Protein 5VBB (pdb70)

Sequence (245 aa):
MEPGSVENLSIVYRSRDFLVVNKHWDVRIDLTLQKQLRYRFPGFRFCHQLDFSTSGALCVALNKAAAGSAYRCFKERRRVTKAYLALLRGHIQESRVTISHAIGRNSTEGRAHTMCIEGSSQGCENPKPSLTDLVVLEHGLYAGDPVSKVLLKPLTGRTHQLRVHCSALGHPVVGDLTYGEVSGREDRPFRMMLHAFYLRIPTDTECVEVCTPDPFLPSLDACWSPHTLLQSLDQLVQALRATPDPD

B-factor: mean 49.08, std 13.73, range [24.53, 133.52]

Organism: Homo sapiens (NCBI:txid9606)

Radius of gyration: 17.72 Å; Cα contacts (8 Å, |Δi|>4): 563; chains: 1; bounding box: 38×46×42 Å

GO terms:
  GO:0031119 tRNA pseudouridine synthesis (P, IDA)
  GO:0106029 tRNA pseudouridine synthase activity (F, IDA)
  GO:0005515 protein binding (F, IPI)

Solvent-accessible surface area: 12073 Å² total; per-residue (Å²): 103,98,104,21,49,64,66,62,32,56,55,47,52,144,32,223,38,0,1,0,0,33,1,39,33,55,0,129,16,137,96,25,0,58,115,3,0,160,133,125,42,157,93,43,117,50,20,20,103,16,51,74,25,3,6,0,1,0,0,0,0,52,51,70,81,6,22,24,5,0,141,116,0,44,110,93,169,65,22,5,48,0,20,0,0,1,0,35,21,53,3,141,107,62,152,21,95,4,71,87,20,1,2,122,26,64,76,61,22,243,55,71,45,10,11,32,84,83,53,92,36,27,105,111,73,88,98,12,53,0,20,0,11,0,4,34,17,0,70,6,65,56,63,66,0,0,8,0,9,0,39,20,95,39,68,51,52,39,8,11,15,5,0,0,29,44,59,50,38,8,0,0,5,1,136,37,18,21,108,155,109,20,21,12,116,189,24,88,16,6,1,5,2,6,8,2,2,13,0,19,12,112,106,37,68,0,62,9,40,5,91,21,34,6,65,68,100,110,20,98,65,3,62,43,102,66,125,59,54,46,34,116,126,37,10,103,58,10,116,85,50,109,58,48,188

Secondary structure (DSSP, 8-state):
-PPP-TT--EEEEE-SSEEEEEEPTT-B---BHHHHHHHH----EESS---TT-EEEEEEESSHHHHHHHHHHHHTT--EEEEEEEEES---SSEEEE---EEEESSSTTT--EEETTSTTEEEEE---EEEEEEEEEEETTEEEEEEEEEESS--TTHHHHHHHHTT-PBTT-TTTS-STT-TTSSSS--EEEEEEEEE-SS-EEEEEPPP--STTT-TTEEEEEE-S-HHHHHHHHHHSPPP-

Foldseek 3Di:
DDDDDLQDWAWFDDDPWKTWTFAGAQADCVCHPVSSCCNVPVDWAWLDGDDNQATGTTMTTPDPVSSVQLVVLVVVLQKWWKKKFKWAADDPDQKDKQWFFKAAAPPCCVQAGIAGPPPPRGPDTDTWIKIKGFFFWWFQLHGTITIIMIIISDDDVCRVQRRCLVVVIGTQLPRRSDDPVSPSVPDPGTGMYTAWIWRCGPVDTDTGGDDDCQDCVNPVSTGTDGGDDDPVVVVVVSVPDHGDD

Structure (mmCIF, N/CA/C/O backbone):
data_5VBB
#
_entry.id   5VBB
#
_cell.length_a   55.200
_cell.length_b   92.440
_cell.length_c   88.890
_cell.angle_alpha   90.000
_cell.angle_beta   90.000
_cell.angle_gamma   90.000
#
_symmetry.space_group_name_H-M   'C 2 2 21'
#
loop_
_entity.id
_entity.type
_entity.pdbx_description
1 polymer 'RNA pseudouridylate synthase domain-containing protein 1'
2 non-polymer 'SULFATE ION'
3 non-polymer 'CHLORIDE ION'
4 non-polymer GLYCEROL
5 water water
#
loop_
_atom_site.group_PDB
_atom_site.id
_atom_site.type_symbol
_atom_site.label_atom_id
_atom_site.label_alt_id
_atom_site.label_comp_id
_atom_site.label_asym_id
_atom_site.label_entity_id
_atom_site.label_seq_id
_atom_site.pdbx_PDB_ins_code
_atom_site.Cartn_x
_atom_site.Cartn_y
_atom_site.Cartn_z
_atom_site.occupancy
_atom_site.B_iso_or_equiv
_atom_site.auth_seq_id
_atom_site.auth_comp_id
_atom_site.auth_asym_id
_atom_site.auth_atom_id
_atom_site.pdbx_PDB_model_num
ATOM 1 N N . MET A 1 1 ? -0.849 30.680 42.330 1.00 65.87 1 MET A N 1
ATOM 2 C CA . MET A 1 1 ? -1.931 29.743 42.016 1.00 65.93 1 MET A CA 1
ATOM 3 C C . MET A 1 1 ? -2.978 30.459 41.174 1.00 69.31 1 MET A C 1
ATOM 4 O O . MET A 1 1 ? -3.341 29.963 40.110 1.00 67.56 1 MET A O 1
ATOM 9 N N . GLU A 1 2 ? -3.472 31.620 41.664 1.00 67.03 2 GLU A N 1
ATOM 10 C CA . GLU A 1 2 ? -4.491 32.421 40.974 1.00 67.06 2 GLU A CA 1
ATOM 11 C C . GLU A 1 2 ? -4.065 32.802 39.538 1.00 68.86 2 GLU A C 1
ATOM 12 O O . GLU A 1 2 ? -2.873 32.990 39.271 1.00 66.25 2 GLU A O 1
ATOM 22 N N . PRO A 1 3 ? -5.025 32.923 38.599 1.00 66.13 3 PRO A N 1
ATOM 23 C CA . PRO A 1 3 ? -4.656 33.325 37.232 1.00 64.95 3 PRO A CA 1
ATOM 24 C C . PRO A 1 3 ? -4.313 34.816 37.152 1.00 65.82 3 PRO A C 1
ATOM 25 O O . PRO A 1 3 ? -4.630 35.584 38.066 1.00 63.44 3 PRO A O 1
ATOM 36 N N . GLY A 1 4 ? -3.643 35.195 36.065 1.00 60.79 4 GLY A N 1
ATOM 37 C CA . GLY A 1 4 ? -3.252 36.575 35.814 1.00 60.15 4 GLY A CA 1
ATOM 38 C C . GLY A 1 4 ? -4.473 37.470 35.716 1.00 63.82 4 GLY A C 1
ATOM 39 O O . GLY A 1 4 ? -5.489 37.056 35.162 1.00 62.51 4 GLY A O 1
ATOM 43 N N . SER A 1 5 ? -4.400 38.665 36.316 1.00 60.91 5 SER A N 1
ATOM 44 C CA . SER A 1 5 ? -5.467 39.670 36.286 1.00 61.53 5 SER A CA 1
ATOM 45 C C . SER A 1 5 ? -4.832 41.043 36.052 1.00 63.82 5 SER A C 1
ATOM 46 O O . SER A 1 5 ? -3.677 41.242 36.415 1.00 60.88 5 SER A O 1
ATOM 54 N N . VAL A 1 6 ? -5.579 41.994 35.468 1.00 62.58 6 VAL A N 1
ATOM 55 C CA . VAL A 1 6 ? -5.063 43.349 35.211 1.00 63.46 6 VAL A CA 1
ATOM 56 C C . VAL A 1 6 ? -4.698 44.102 36.525 1.00 67.04 6 VAL A C 1
ATOM 57 O O . VAL A 1 6 ? -3.774 44.912 36.517 1.00 66.75 6 VAL A O 1
ATOM 70 N N . GLU A 1 7 ? -5.398 43.815 37.638 1.00 63.54 7 GLU A N 1
ATOM 71 C CA . GLU A 1 7 ? -5.209 44.529 38.912 1.00 63.84 7 GLU A CA 1
ATOM 72 C C . GLU A 1 7 ? -4.034 44.040 39.760 1.00 67.28 7 GLU A C 1
ATOM 73 O O . GLU A 1 7 ? -3.597 44.787 40.636 1.00 66.62 7 GLU A O 1
ATOM 77 N N . ASN A 1 8 ? -3.502 42.823 39.507 1.00 62.82 8 ASN A N 1
ATOM 78 C CA . ASN A 1 8 ? -2.424 42.268 40.316 1.00 61.20 8 ASN A CA 1
ATOM 79 C C . ASN A 1 8 ? -1.091 42.311 39.544 1.00 61.13 8 ASN A C 1
ATOM 80 O O . ASN A 1 8 ? -0.931 41.669 38.498 1.00 59.59 8 ASN A O 1
ATOM 84 N N . LEU A 1 9 ? -0.173 43.135 40.033 1.00 55.81 9 LEU A N 1
ATOM 85 C CA . LEU A 1 9 ? 1.156 43.288 39.457 1.00 53.87 9 LEU A CA 1
ATOM 86 C C . LEU A 1 9 ? 2.118 43.260 40.621 1.00 53.07 9 LEU A C 1
ATOM 87 O O . LEU A 1 9 ? 1.939 44.007 41.568 1.00 53.22 9 LEU A O 1
ATOM 103 N N . SER A 1 10 ? 3.114 42.387 40.552 1.00 45.62 10 SER A N 1
ATOM 104 C CA . SER A 1 10 ? 4.105 42.224 41.596 1.00 44.71 10 SER A CA 1
ATOM 105 C C . SER A 1 10 ? 5.374 42.907 41.184 1.00 46.17 10 SER A C 1
ATOM 106 O O . SER A 1 10 ? 5.960 42.542 40.167 1.00 46.83 10 SER A O 1
ATOM 114 N N . ILE A 1 11 ? 5.805 43.882 41.972 1.00 41.51 11 ILE A N 1
ATOM 115 C CA . ILE A 1 11 ? 7.007 44.659 41.724 1.00 40.90 11 ILE A CA 1
ATOM 116 C C . ILE A 1 11 ? 8.100 44.140 42.666 1.00 42.85 11 ILE A C 1
ATOM 117 O O . ILE A 1 11 ? 7.846 43.920 43.847 1.00 42.09 11 ILE A O 1
ATOM 127 N N . VAL A 1 12 ? 9.302 43.928 42.147 1.00 38.96 12 VAL A N 1
ATOM 128 C CA . VAL A 1 12 ? 10.381 43.420 42.983 1.00 39.01 12 VAL A CA 1
ATOM 129 C C . VAL A 1 12 ? 11.533 44.412 43.079 1.00 42.70 12 VAL A C 1
ATOM 130 O O . VAL A 1 12 ? 12.448 44.170 43.838 1.00 37.61 12 VAL A O 1
ATOM 143 N N . TYR A 1 13 ? 11.463 45.532 42.356 1.00 42.93 13 TYR A N 1
ATOM 144 C CA . TYR A 1 13 ? 12.503 46.529 42.325 1.00 42.91 13 TYR A CA 1
ATOM 145 C C . TYR A 1 13 ? 11.935 47.770 41.677 1.00 46.65 13 TYR A C 1
ATOM 146 O O . TYR A 1 13 ? 11.359 47.684 40.591 1.00 44.64 13 TYR A O 1
ATOM 164 N N . ARG A 1 14 ? 12.124 48.935 42.303 1.00 42.93 14 ARG A N 1
ATOM 165 C CA . ARG A 1 14 ? 11.669 50.183 41.707 1.00 43.13 14 ARG A CA 1
ATOM 166 C C . ARG A 1 14 ? 12.653 51.255 42.096 1.00 47.24 14 ARG A C 1
ATOM 167 O O . ARG A 1 14 ? 12.948 51.421 43.274 1.00 45.82 14 ARG A O 1
ATOM 188 N N . SER A 1 15 ? 13.199 51.925 41.088 1.00 43.91 15 SER A N 1
ATOM 189 C CA . SER A 1 15 ? 14.066 53.068 41.223 1.00 44.68 15 SER A CA 1
ATOM 190 C C . SER A 1 15 ? 13.466 54.219 40.401 1.00 50.78 15 SER A C 1
ATOM 191 O O . SER A 1 15 ? 12.379 54.089 39.851 1.00 50.73 15 SER A O 1
ATOM 199 N N . ARG A 1 16 ? 14.194 55.329 40.296 1.00 47.05 16 ARG A N 1
ATOM 200 C CA . ARG A 1 16 ? 13.786 56.467 39.474 1.00 48.67 16 ARG A CA 1
ATOM 201 C C . ARG A 1 16 ? 13.769 56.092 37.990 1.00 51.30 16 ARG A C 1
ATOM 202 O O . ARG A 1 16 ? 12.913 56.557 37.249 1.00 52.34 16 ARG A O 1
ATOM 223 N N . ASP A 1 17 ? 14.702 55.225 37.578 1.00 45.50 17 ASP A N 1
ATOM 224 C CA . ASP A 1 17 ? 14.947 54.862 36.188 1.00 45.05 17 ASP A CA 1
ATOM 225 C C . ASP A 1 17 ? 14.446 53.499 35.754 1.00 47.74 17 ASP A C 1
ATOM 226 O O . ASP A 1 17 ? 14.261 53.304 34.555 1.00 47.36 17 ASP A O 1
ATOM 235 N N . PHE A 1 18 ? 14.329 52.537 36.674 1.00 43.11 18 PHE A N 1
ATOM 236 C CA . PHE A 1 18 ? 13.934 51.191 36.320 1.00 40.45 18 PHE A CA 1
ATOM 237 C C . PHE A 1 18 ? 12.880 50.646 37.227 1.00 46.81 18 PHE A C 1
ATOM 238 O O . PHE A 1 18 ? 12.811 50.975 38.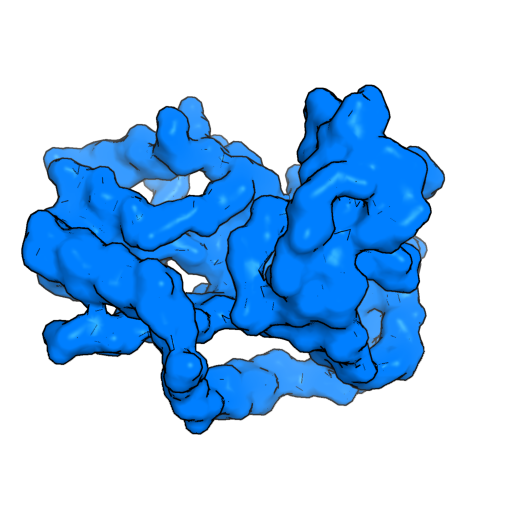401 1.00 45.85 18 PHE A O 1
ATOM 255 N N . LEU A 1 19 ? 12.132 49.711 36.683 1.00 46.01 19 LEU A N 1
ATOM 256 C CA . LEU A 1 19 ? 11.105 48.972 37.371 1.00 47.80 19 LEU A CA 1
ATOM 257 C C . LEU A 1 19 ? 11.304 47.512 36.952 1.00 45.73 19 LEU A C 1
ATOM 258 O O . LEU A 1 19 ? 11.461 47.259 35.768 1.00 44.44 19 LEU A O 1
ATOM 274 N N . VAL A 1 20 ? 11.323 46.584 37.899 1.00 40.44 20 VAL A N 1
ATOM 275 C CA . VAL A 1 20 ? 11.416 45.137 37.614 1.00 38.04 20 VAL A CA 1
ATOM 276 C C . VAL A 1 20 ? 10.169 44.505 38.178 1.00 41.52 20 VAL A C 1
ATOM 277 O O . VAL A 1 20 ? 9.909 44.596 39.379 1.00 40.48 20 VAL A O 1
ATOM 290 N N . VAL A 1 21 ? 9.420 43.824 37.316 1.00 37.53 21 VAL A N 1
ATOM 291 C CA . VAL A 1 21 ? 8.212 43.135 37.737 1.00 38.33 21 VAL A CA 1
ATOM 292 C C . VAL A 1 21 ? 8.526 41.667 37.874 1.00 38.94 21 VAL A C 1
ATOM 293 O O . VAL A 1 21 ? 9.488 41.174 37.275 1.00 38.66 21 VAL A O 1
ATOM 306 N N . ASN A 1 22 ? 7.702 40.962 38.637 1.00 36.35 22 ASN A N 1
ATOM 307 C CA . ASN A 1 22 ? 7.734 39.516 38.745 1.00 34.78 22 ASN A CA 1
ATOM 308 C C . ASN A 1 22 ? 6.534 39.105 37.865 1.00 39.03 22 ASN A C 1
ATOM 309 O O . ASN A 1 22 ? 5.391 39.116 38.306 1.00 37.02 22 ASN A O 1
ATOM 320 N N . LYS A 1 23 ? 6.786 38.952 36.572 1.00 36.47 23 LYS A N 1
ATOM 321 C CA . LYS A 1 23 ? 5.729 38.732 35.590 1.00 36.25 23 LYS A CA 1
ATOM 322 C C . LYS A 1 23 ? 4.975 37.453 35.903 1.00 39.67 23 LYS A C 1
ATOM 323 O O . LYS A 1 23 ? 5.567 36.464 36.284 1.00 37.64 23 LYS A O 1
ATOM 342 N N . HIS A 1 24 ? 3.678 37.486 35.745 1.00 37.49 24 HIS A N 1
ATOM 343 C CA . HIS A 1 24 ? 2.851 36.344 36.044 1.00 39.11 24 HIS A CA 1
ATOM 344 C C . HIS A 1 24 ? 2.975 35.344 34.889 1.00 41.95 24 HIS A C 1
ATOM 345 O O . HIS A 1 24 ? 3.239 35.738 33.737 1.00 40.46 24 HIS A O 1
ATOM 360 N N . TRP A 1 25 ? 2.839 34.054 35.205 1.00 38.58 25 TRP A N 1
ATOM 361 C CA . TRP A 1 25 ? 2.840 32.999 34.183 1.00 38.94 25 TRP A CA 1
ATOM 362 C C . TRP A 1 25 ? 1.593 33.219 33.274 1.00 42.82 25 TRP A C 1
ATOM 363 O O . TRP A 1 25 ? 0.572 33.743 33.731 1.00 42.89 25 TRP A O 1
ATOM 384 N N . ASP A 1 26 ? 1.713 32.896 31.991 1.00 39.59 26 ASP A N 1
ATOM 385 C CA . ASP A 1 26 ? 0.633 33.018 30.999 1.00 40.58 26 ASP A CA 1
ATOM 386 C C . ASP A 1 26 ? 0.111 34.444 30.909 1.00 47.49 26 ASP A C 1
ATOM 387 O O . ASP A 1 26 ? -1.097 34.685 30.921 1.00 49.33 26 ASP A O 1
ATOM 396 N N . VAL A 1 27 ? 1.042 35.387 30.783 1.00 43.26 27 VAL A N 1
ATOM 397 C CA . VAL A 1 27 ? 0.744 36.795 30.555 1.00 43.28 27 VAL A CA 1
ATOM 398 C C . VAL A 1 27 ? 1.700 37.269 29.473 1.00 47.12 27 VAL A C 1
ATOM 399 O O . VAL A 1 27 ? 2.897 37.123 29.611 1.00 45.25 27 VAL A O 1
ATOM 412 N N . ARG A 1 28 ? 1.168 37.869 28.417 1.00 46.80 28 ARG A N 1
ATOM 413 C CA . ARG A 1 28 ? 1.940 38.369 27.290 1.00 47.82 28 ARG A CA 1
ATOM 414 C C . ARG A 1 28 ? 2.447 39.785 27.526 1.00 55.26 28 ARG A C 1
ATOM 415 O O . ARG A 1 28 ? 1.735 40.596 28.097 1.00 53.00 28 ARG A O 1
ATOM 436 N N . ILE A 1 29 ? 3.625 40.110 26.999 1.00 57.31 29 ILE A N 1
ATOM 437 C CA . ILE A 1 29 ? 4.168 41.463 27.121 1.00 61.42 29 ILE A CA 1
ATOM 438 C C . ILE A 1 29 ? 3.388 42.455 26.213 1.00 73.49 29 ILE A C 1
ATOM 439 O O . ILE A 1 29 ? 2.765 43.411 26.709 1.00 74.45 29 ILE A O 1
ATOM 455 N N . ASP A 1 30 ? 3.472 42.242 24.886 1.00 72.34 30 ASP A N 1
ATOM 456 C CA . ASP A 1 30 ? 2.827 43.109 23.901 1.00 92.90 30 ASP A CA 1
ATOM 457 C C . ASP A 1 30 ? 1.435 42.602 23.578 1.00 133.52 30 ASP A C 1
ATOM 458 O O . ASP A 1 30 ? 0.495 43.388 23.589 1.00 106.39 30 ASP A O 1
ATOM 467 N N . LEU A 1 38 ? -5.514 40.815 28.297 1.00 78.06 38 LEU A N 1
ATOM 468 C CA . LEU A 1 38 ? -4.594 40.847 29.436 1.00 76.37 38 LEU A CA 1
ATOM 469 C C . LEU A 1 38 ? -3.136 40.792 28.982 1.00 76.03 38 LEU A C 1
ATOM 470 O O . LEU A 1 38 ? -2.677 39.747 28.519 1.00 77.73 38 LEU A O 1
ATOM 485 N N . THR A 1 39 ? -2.393 41.889 29.178 1.00 66.66 39 THR A N 1
ATOM 486 C CA . THR A 1 39 ? -0.964 41.939 28.886 1.00 62.22 39 THR A CA 1
ATOM 487 C C . THR A 1 39 ? -0.222 42.602 30.038 1.00 59.85 39 THR A C 1
ATOM 488 O O . THR A 1 39 ? -0.854 43.241 30.887 1.00 56.90 39 THR A O 1
ATOM 499 N N . LEU A 1 40 ? 1.126 42.523 30.021 1.00 54.11 40 LEU A N 1
ATOM 500 C CA . LEU A 1 40 ? 1.937 43.187 31.053 1.00 52.91 40 LEU A CA 1
ATOM 501 C C . LEU A 1 40 ? 1.740 44.717 30.942 1.00 57.00 40 LEU A C 1
ATOM 502 O O . LEU A 1 40 ? 1.499 45.368 31.956 1.00 56.14 40 LEU A O 1
ATOM 518 N N . GLN A 1 41 ? 1.710 45.256 29.703 1.00 54.52 41 GLN A N 1
ATOM 519 C CA . GLN A 1 41 ? 1.447 46.682 29.458 1.00 55.99 41 GLN A CA 1
ATOM 520 C C . GLN A 1 41 ? 0.171 47.182 30.173 1.00 59.18 41 GLN A C 1
ATOM 521 O O . GLN A 1 41 ? 0.202 48.230 30.808 1.00 58.75 41 GLN A O 1
ATOM 535 N N . LYS A 1 42 ? -0.942 46.435 30.070 1.00 55.11 42 LYS A N 1
ATOM 536 C CA . LYS A 1 42 ? -2.201 46.829 30.712 1.00 55.42 42 LYS A CA 1
ATOM 537 C C . LYS A 1 42 ? -2.064 46.815 32.236 1.00 55.66 42 LYS A C 1
ATOM 538 O O . LYS A 1 42 ? -2.534 47.738 32.889 1.00 55.53 42 LYS A O 1
ATOM 557 N N . GLN A 1 43 ? -1.391 45.803 32.804 1.00 50.46 43 GLN A N 1
ATOM 558 C CA . GLN A 1 43 ? -1.152 45.756 34.257 1.00 50.52 43 GLN A CA 1
ATOM 559 C C . GLN A 1 43 ? -0.355 47.002 34.698 1.00 55.15 43 GLN A C 1
ATOM 560 O O . GLN A 1 43 ? -0.692 47.638 35.699 1.00 53.80 43 GLN A O 1
ATOM 574 N N . LEU A 1 44 ? 0.678 47.357 33.909 1.00 51.18 44 LEU A N 1
ATOM 575 C CA . LEU A 1 44 ? 1.512 48.526 34.175 1.00 50.56 44 LEU A CA 1
ATOM 576 C C . LEU A 1 44 ? 0.719 49.806 34.080 1.00 59.13 44 LEU A C 1
ATOM 577 O O . LEU A 1 44 ? 0.852 50.664 34.956 1.00 59.81 44 LEU A O 1
ATOM 593 N N . ARG A 1 45 ? -0.105 49.937 33.024 1.00 58.13 45 ARG A N 1
ATOM 594 C CA . ARG A 1 45 ? -0.980 51.088 32.855 1.00 61.49 45 ARG A CA 1
ATOM 595 C C . ARG A 1 45 ? -1.951 51.202 34.049 1.00 65.42 45 ARG A C 1
ATOM 596 O O . ARG A 1 45 ? -2.193 52.313 34.550 1.00 65.66 45 ARG A O 1
ATOM 617 N N . TYR A 1 46 ? -2.501 50.055 34.501 1.00 60.81 46 TYR A N 1
ATOM 618 C CA . TYR A 1 46 ? -3.422 50.044 35.641 1.00 61.98 46 TYR A CA 1
ATOM 619 C C . TYR A 1 46 ? -2.725 50.540 36.936 1.00 64.51 46 TYR A C 1
ATOM 620 O O . TYR A 1 46 ? -3.253 51.398 37.623 1.00 63.36 46 TYR A O 1
ATOM 638 N N . ARG A 1 47 ? -1.541 50.002 37.244 1.00 59.22 47 ARG A N 1
ATOM 639 C CA . ARG A 1 47 ? -0.780 50.337 38.453 1.00 58.31 47 ARG A CA 1
ATOM 640 C C . ARG A 1 47 ? -0.122 51.726 38.411 1.00 62.59 47 ARG A C 1
ATOM 641 O O . ARG A 1 47 ? -0.054 52.397 39.450 1.00 61.98 47 ARG A O 1
ATOM 662 N N . PHE A 1 48 ? 0.418 52.137 37.242 1.00 58.49 48 PHE A N 1
ATOM 663 C CA . PHE A 1 48 ? 1.136 53.408 37.110 1.00 58.51 48 PHE A CA 1
ATOM 664 C C . PHE A 1 48 ? 0.508 54.304 36.071 1.00 62.34 48 PHE A C 1
ATOM 665 O O . PHE A 1 48 ? 1.109 54.567 35.033 1.00 63.46 48 PHE A O 1
ATOM 682 N N . PRO A 1 49 ? -0.718 54.795 36.338 1.00 58.52 49 PRO A N 1
ATOM 683 C CA . PRO A 1 49 ? -1.390 55.691 35.376 1.00 62.05 49 PRO A CA 1
ATOM 684 C C . PRO A 1 49 ? -0.625 56.993 35.130 1.00 102.47 49 PRO A C 1
ATOM 685 O O . PRO A 1 49 ? -0.293 57.297 33.988 1.00 70.70 49 PRO A O 1
ATOM 696 N N . GLY A 1 59 ? 5.033 56.121 29.707 1.00 73.47 59 GLY A N 1
ATOM 697 C CA . GLY A 1 59 ? 5.753 55.353 28.701 1.00 72.27 59 GLY A CA 1
ATOM 698 C C . GLY A 1 59 ? 6.638 54.286 29.325 1.00 72.79 59 GLY A C 1
ATOM 699 O O . GLY A 1 59 ? 7.481 54.603 30.167 1.00 71.17 59 GLY A O 1
ATOM 702 N N . PHE A 1 60 ? 6.443 53.014 28.916 1.00 67.64 60 PHE A N 1
ATOM 703 C CA . PHE A 1 60 ? 7.160 51.835 29.433 1.00 64.83 60 PHE A CA 1
ATOM 704 C C . PHE A 1 60 ? 8.016 51.200 28.319 1.00 68.75 60 PHE A C 1
ATOM 705 O O . PHE A 1 60 ? 7.462 50.710 27.333 1.00 70.60 60 PHE A O 1
ATOM 722 N N . ARG A 1 61 ? 9.351 51.181 28.483 1.00 61.09 61 ARG A N 1
ATOM 723 C CA . ARG A 1 61 ? 10.256 50.590 27.502 1.00 57.92 61 ARG A CA 1
ATOM 724 C C . ARG A 1 61 ? 10.773 49.270 28.082 1.00 55.93 61 ARG A C 1
ATOM 725 O O . ARG A 1 61 ? 11.492 49.294 29.065 1.00 50.54 61 ARG A O 1
ATOM 746 N N . PHE A 1 62 ? 10.394 48.126 27.476 1.00 52.47 62 PHE A N 1
ATOM 747 C CA . PHE A 1 62 ? 10.835 46.812 27.903 1.00 50.38 62 PHE A CA 1
ATOM 748 C C . PHE A 1 62 ? 12.252 46.636 27.464 1.00 52.97 62 PHE A C 1
ATOM 749 O O . PHE A 1 62 ? 12.551 46.795 26.284 1.00 53.93 62 PHE A O 1
ATOM 766 N N . CYS A 1 63 ? 13.134 46.306 28.411 1.00 47.39 63 CYS A N 1
ATOM 767 C CA . CYS A 1 63 ? 14.554 46.158 28.149 1.00 45.72 63 CYS A CA 1
ATOM 768 C C . CYS A 1 63 ? 14.854 44.795 27.558 1.00 46.21 63 CYS A C 1
ATOM 769 O O . CYS A 1 63 ? 15.951 44.569 27.063 1.00 45.35 63 CYS A O 1
ATOM 777 N N . HIS A 1 64 ? 13.919 43.868 27.681 1.00 43.39 64 HIS A N 1
ATOM 778 C CA . HIS A 1 64 ? 14.110 42.492 27.245 1.00 42.28 64 HIS A CA 1
ATOM 779 C C . HIS A 1 64 ? 12.759 41.796 27.222 1.00 46.89 64 HIS A C 1
ATOM 780 O O . HIS A 1 64 ? 11.744 42.411 27.557 1.00 46.11 64 HIS A O 1
ATOM 794 N N . GLN A 1 65 ? 12.737 40.532 26.816 1.00 43.28 65 GLN A N 1
ATOM 795 C CA . GLN A 1 65 ? 11.495 39.772 26.714 1.00 44.65 65 GLN A CA 1
ATOM 796 C C . GLN A 1 65 ? 11.477 38.615 27.668 1.00 43.39 65 GLN A C 1
ATOM 797 O O . GLN A 1 65 ? 12.511 38.127 28.085 1.00 40.55 65 GLN A O 1
ATOM 804 N N . LEU A 1 66 ? 10.285 38.116 27.929 1.00 40.65 66 LEU A N 1
ATOM 805 C CA . LEU A 1 66 ? 10.075 36.928 28.745 1.00 40.78 66 LEU A CA 1
ATOM 806 C C . LEU A 1 66 ? 8.894 36.229 28.097 1.00 44.90 66 LEU A C 1
ATOM 807 O O . LEU A 1 66 ? 7.922 36.894 27.794 1.00 44.83 66 LEU A O 1
ATOM 823 N N . ASP A 1 67 ? 8.998 34.931 27.803 1.00 42.21 67 ASP A N 1
ATOM 824 C CA . ASP A 1 67 ? 7.925 34.194 27.123 1.00 43.27 67 ASP A CA 1
ATOM 825 C C . ASP A 1 67 ? 6.601 34.294 27.917 1.00 44.21 67 ASP A C 1
ATOM 826 O O . ASP A 1 67 ? 6.624 34.378 29.159 1.00 40.54 67 ASP A O 1
ATOM 835 N N . PHE A 1 68 ? 5.459 34.228 27.191 1.00 40.08 68 PHE A N 1
ATOM 836 C CA . PHE A 1 68 ? 4.086 34.178 27.732 1.00 37.96 68 PHE A CA 1
ATOM 837 C C . PHE A 1 68 ? 3.963 33.203 28.905 1.00 40.48 68 PHE A C 1
ATOM 838 O O . PHE A 1 68 ? 3.507 33.593 29.970 1.00 39.69 68 PHE A O 1
ATOM 855 N N . SER A 1 69 ? 4.403 31.939 28.715 1.00 38.82 69 SER A N 1
ATOM 856 C CA . SER A 1 69 ? 4.256 30.896 29.725 1.00 37.12 69 SER A CA 1
ATOM 857 C C . SER A 1 69 ? 5.268 30.965 30.868 1.00 39.94 69 SER A C 1
ATOM 858 O O . SER A 1 69 ? 5.064 30.309 31.893 1.00 41.82 69 SER A O 1
ATOM 866 N N . THR A 1 70 ? 6.278 31.797 30.766 1.00 34.87 70 THR A N 1
ATOM 867 C CA . THR A 1 70 ? 7.284 31.910 31.807 1.00 34.42 70 THR A CA 1
ATOM 868 C C . THR A 1 70 ? 6.948 33.037 32.755 1.00 37.82 70 THR A C 1
ATOM 869 O O . THR A 1 70 ? 6.519 34.091 32.315 1.00 36.85 70 THR A O 1
ATOM 880 N N . SER A 1 71 ? 7.176 32.826 34.072 1.00 34.91 71 SER A N 1
ATOM 881 C CA . SER A 1 71 ? 7.014 33.897 35.053 1.00 33.99 71 SER A CA 1
ATOM 882 C C . SER A 1 71 ? 8.379 34.517 35.397 1.00 36.83 71 SER A C 1
ATOM 883 O O . SER A 1 71 ? 9.432 33.977 35.055 1.00 35.26 71 SER A O 1
ATOM 891 N N . GLY A 1 72 ? 8.371 35.641 36.087 1.00 36.21 72 GLY A N 1
ATOM 892 C CA . GLY A 1 72 ? 9.604 36.199 36.610 1.00 35.13 72 GLY A CA 1
ATOM 893 C C . GLY A 1 72 ? 10.071 37.566 36.198 1.00 36.24 72 GLY A C 1
ATOM 894 O O . GLY A 1 72 ? 9.311 38.374 35.641 1.00 33.54 72 GLY A O 1
ATOM 898 N N . ALA A 1 73 ? 11.365 37.808 36.528 1.00 32.00 73 ALA A N 1
ATOM 899 C CA . ALA A 1 73 ? 12.058 39.101 36.426 1.00 34.58 73 ALA A CA 1
ATOM 900 C C . ALA A 1 73 ? 12.047 39.696 35.021 1.00 39.82 73 ALA A C 1
ATOM 901 O O . ALA A 1 73 ? 12.575 39.118 34.087 1.00 38.97 73 ALA A O 1
ATOM 908 N N . LEU A 1 74 ? 11.406 40.841 34.893 1.00 38.22 74 LEU A N 1
ATOM 909 C CA . LEU A 1 74 ? 11.310 41.571 33.651 1.00 39.00 74 LEU A CA 1
ATOM 910 C C . LEU A 1 74 ? 11.531 43.052 33.950 1.00 40.10 74 LEU A C 1
ATOM 911 O O . LEU A 1 74 ? 10.766 43.654 34.699 1.00 38.92 74 LEU A O 1
ATOM 927 N N . CYS A 1 75 ? 12.622 43.591 33.420 1.00 37.03 75 CYS A N 1
ATOM 928 C CA . CYS A 1 75 ? 13.049 44.957 33.631 1.00 38.13 75 CYS A CA 1
ATOM 929 C C . CYS A 1 75 ? 12.444 45.942 32.596 1.00 43.66 75 CYS A C 1
ATOM 930 O O . CYS A 1 75 ? 12.555 45.724 31.400 1.00 43.29 75 CYS A O 1
ATOM 938 N N . VAL A 1 76 ? 11.853 47.041 33.086 1.00 43.17 76 VAL A N 1
ATOM 939 C CA . VAL A 1 76 ? 11.196 48.092 32.302 1.00 45.46 76 VAL A CA 1
ATOM 940 C C . VAL A 1 76 ? 11.968 49.376 32.578 1.00 48.51 76 VAL A C 1
ATOM 941 O O . VAL A 1 76 ? 12.175 49.706 33.746 1.00 46.23 76 VAL A O 1
ATOM 954 N N . ALA A 1 77 ? 12.402 50.088 31.533 1.00 46.99 77 ALA A N 1
ATOM 955 C CA . ALA A 1 77 ? 13.120 51.358 31.697 1.00 48.47 77 ALA A CA 1
ATOM 956 C C . ALA A 1 77 ? 12.064 52.460 31.654 1.00 51.86 77 ALA A C 1
ATOM 957 O O . ALA A 1 77 ? 11.144 52.370 30.850 1.00 50.34 77 ALA A O 1
ATOM 964 N N . LEU A 1 78 ? 12.172 53.465 32.551 1.00 49.74 78 LEU A N 1
ATOM 965 C CA . LEU A 1 78 ? 11.177 54.533 32.706 1.00 52.26 78 LEU A CA 1
ATOM 966 C C . LEU A 1 78 ? 11.578 55.830 31.976 1.00 58.87 78 LEU A C 1
ATOM 967 O O . LEU A 1 78 ? 10.844 56.818 32.053 1.00 60.67 78 LEU A O 1
ATOM 983 N N . ASN A 1 79 ? 12.714 55.829 31.257 1.00 55.67 79 ASN A N 1
ATOM 984 C CA . ASN A 1 79 ? 13.112 56.980 30.449 1.00 57.66 79 ASN A CA 1
ATOM 985 C C . ASN A 1 79 ? 14.056 56.519 29.351 1.00 61.44 79 ASN A C 1
ATOM 986 O O . ASN A 1 79 ? 14.559 55.384 29.396 1.00 59.32 79 ASN A O 1
ATOM 997 N N . LYS A 1 80 ? 14.247 57.389 28.351 1.00 57.76 80 LYS A N 1
ATOM 998 C CA . LYS A 1 80 ? 15.042 57.127 27.146 1.00 58.37 80 LYS A CA 1
ATOM 999 C C . LYS A 1 80 ? 16.516 56.863 27.453 1.00 62.84 80 LYS A C 1
ATOM 1000 O O . LYS A 1 80 ? 17.108 56.003 26.812 1.00 63.08 80 LYS A O 1
ATOM 1004 N N . ALA A 1 81 ? 17.094 57.567 28.436 1.00 60.49 81 ALA A N 1
ATOM 1005 C CA . ALA A 1 81 ? 18.484 57.359 28.859 1.00 59.81 81 ALA A CA 1
ATOM 1006 C C . ALA A 1 81 ? 18.637 56.004 29.563 1.00 60.35 81 ALA A C 1
ATOM 1007 O O . ALA A 1 81 ? 19.618 55.291 29.336 1.00 59.56 81 ALA A O 1
ATOM 1014 N N . ALA A 1 82 ? 17.661 55.637 30.399 1.00 55.48 82 ALA A N 1
ATOM 1015 C CA . ALA A 1 82 ? 17.662 54.326 31.087 1.00 51.43 82 ALA A CA 1
ATOM 1016 C C . ALA A 1 82 ? 17.505 53.167 30.084 1.00 54.57 82 ALA A C 1
ATOM 1017 O O . ALA A 1 82 ? 18.176 52.137 30.210 1.00 53.14 82 ALA A O 1
ATOM 1024 N N . ALA A 1 83 ? 16.645 53.341 29.072 1.00 51.91 83 ALA A N 1
ATOM 1025 C CA . ALA A 1 83 ? 16.456 52.321 28.045 1.00 50.52 83 ALA A CA 1
ATOM 1026 C C . ALA A 1 83 ? 17.738 52.088 27.260 1.00 54.28 83 ALA A C 1
ATOM 1027 O O . ALA A 1 83 ? 18.158 50.940 27.113 1.00 50.60 83 ALA A O 1
ATOM 1034 N N . GLY A 1 84 ? 18.358 53.174 26.796 1.00 54.07 84 GLY A N 1
ATOM 1035 C CA . GLY A 1 84 ? 19.600 53.118 26.036 1.00 54.65 84 GLY A CA 1
ATOM 1036 C C . GLY A 1 84 ? 20.721 52.447 26.802 1.00 57.67 84 GLY A C 1
ATOM 1037 O O . GLY A 1 84 ? 21.426 51.601 26.248 1.00 56.76 84 GLY A O 1
ATOM 1041 N N . SER A 1 85 ? 20.826 52.756 28.110 1.00 54.57 85 SER A N 1
ATOM 1042 C CA . SER A 1 85 ? 21.818 52.138 29.007 1.00 53.72 85 SER A CA 1
ATOM 1043 C C . SER A 1 85 ? 21.611 50.627 29.101 1.00 53.88 85 SER A C 1
ATOM 1044 O O . SER A 1 85 ? 22.550 49.853 28.870 1.00 52.80 85 SER A O 1
ATOM 1048 N N . ALA A 1 86 ? 20.365 50.203 29.378 1.00 48.93 86 ALA A N 1
ATOM 1049 C CA . ALA A 1 86 ? 20.042 48.786 29.475 1.00 46.04 86 ALA A CA 1
ATOM 1050 C C . ALA A 1 86 ? 20.226 48.089 28.131 1.00 51.59 86 ALA A C 1
ATOM 1051 O O . ALA A 1 86 ? 20.784 46.992 28.106 1.00 49.18 86 ALA A O 1
ATOM 1058 N N . TYR A 1 87 ? 19.815 48.737 27.021 1.00 50.74 87 TYR A N 1
ATOM 1059 C CA . TYR A 1 87 ? 19.959 48.166 25.672 1.00 53.48 87 TYR A CA 1
ATOM 1060 C C . TYR A 1 87 ? 21.420 47.862 25.377 1.00 58.56 87 TYR A C 1
ATOM 1061 O O . TYR A 1 87 ? 21.707 46.828 24.789 1.00 57.68 87 TYR A O 1
ATOM 1079 N N . ARG A 1 88 ? 22.333 48.741 25.822 1.00 56.21 88 ARG A N 1
ATOM 1080 C CA . ARG A 1 88 ? 23.781 48.532 25.694 1.00 55.78 88 ARG A CA 1
ATOM 1081 C C . ARG A 1 88 ? 24.230 47.238 26.413 1.00 54.22 88 ARG A C 1
ATOM 1082 O O . ARG A 1 88 ? 24.903 46.428 25.788 1.00 51.26 88 ARG A O 1
ATOM 1103 N N . CYS A 1 89 ? 23.823 47.016 27.687 1.00 50.09 89 CYS A N 1
ATOM 1104 C CA . CYS A 1 89 ? 24.191 45.785 28.432 1.00 48.38 89 CYS A CA 1
ATOM 1105 C C . CYS A 1 89 ? 23.745 44.538 27.722 1.00 49.50 89 CYS A C 1
ATOM 1106 O O . CYS A 1 89 ? 24.501 43.567 27.707 1.00 49.81 89 CYS A O 1
ATOM 1114 N N . PHE A 1 90 ? 22.520 44.518 27.183 1.00 44.72 90 PHE A N 1
ATOM 1115 C CA . PHE A 1 90 ? 22.032 43.318 26.508 1.00 45.32 90 PHE A CA 1
ATOM 1116 C C . PHE A 1 90 ? 22.783 43.059 25.206 1.00 49.75 90 PHE A C 1
ATOM 1117 O O . PHE A 1 90 ? 23.272 41.951 25.004 1.00 48.87 90 PHE A O 1
ATOM 1134 N N . LYS A 1 91 ? 22.929 44.092 24.377 1.00 48.33 91 LYS A N 1
ATOM 1135 C CA . LYS A 1 91 ? 23.603 44.015 23.068 1.00 50.12 91 LYS A CA 1
ATOM 1136 C C . LYS A 1 91 ? 25.097 43.678 23.223 1.00 55.07 91 LYS A C 1
ATOM 1137 O O . LYS A 1 91 ? 25.643 42.961 22.391 1.00 56.07 91 LYS A O 1
ATOM 1150 N N . GLU A 1 92 ? 25.724 44.112 24.316 1.00 51.02 92 GLU A N 1
ATOM 1151 C CA . GLU A 1 92 ? 27.118 43.768 24.617 1.00 50.33 92 GLU A CA 1
ATOM 1152 C C . GLU A 1 92 ? 27.269 42.491 25.438 1.00 51.18 92 GLU A C 1
ATOM 1153 O O . GLU A 1 92 ? 28.389 42.170 25.834 1.00 52.33 92 GLU A O 1
ATOM 1165 N N . ARG A 1 93 ? 26.174 41.756 25.691 1.00 47.12 93 ARG A N 1
ATOM 1166 C CA . ARG A 1 93 ? 26.157 40.505 26.433 1.00 45.66 93 ARG A CA 1
ATOM 1167 C C . ARG A 1 93 ? 26.765 40.641 27.838 1.00 46.27 93 ARG A C 1
ATOM 1168 O O . ARG A 1 93 ? 27.511 39.770 28.256 1.00 43.94 93 ARG A O 1
ATOM 1189 N N A ARG A 1 94 ? 26.430 41.719 28.559 0.50 42.60 94 ARG A N 1
ATOM 1190 N N B ARG A 1 94 ? 26.445 41.731 28.556 0.50 42.46 94 ARG A N 1
ATOM 1191 C CA A ARG A 1 94 ? 26.946 41.949 29.918 0.50 41.96 94 ARG A CA 1
ATOM 1192 C CA B ARG A 1 94 ? 26.958 41.959 29.919 0.50 41.75 94 ARG A CA 1
ATOM 1193 C C A ARG A 1 94 ? 25.887 41.655 30.997 0.50 44.71 94 ARG A C 1
ATOM 1194 C C B ARG A 1 94 ? 25.893 41.647 30.999 0.50 44.54 94 ARG A C 1
ATOM 1195 O O A ARG A 1 94 ? 26.154 41.878 32.174 0.50 44.16 94 ARG A O 1
ATOM 1196 O O B ARG A 1 94 ? 26.163 41.848 32.178 0.50 43.87 94 ARG A O 1
ATOM 1237 N N . VAL A 1 95 ? 24.720 41.106 30.615 1.00 40.18 95 VAL A N 1
ATOM 1238 C CA . VAL A 1 95 ? 23.628 40.793 31.574 1.00 38.63 95 VAL A CA 1
ATOM 1239 C C . VAL A 1 95 ? 23.771 39.387 32.123 1.00 40.16 95 VAL A C 1
ATOM 1240 O O . VAL A 1 95 ? 24.179 38.485 31.396 1.00 39.46 95 VAL A O 1
ATOM 1254 N N . THR A 1 96 ? 23.436 39.197 33.423 1.00 35.50 96 THR A N 1
ATOM 1255 C CA . THR A 1 96 ? 23.442 37.884 34.065 1.00 33.14 96 THR A CA 1
ATOM 1256 C C . THR A 1 96 ? 21.984 37.499 34.353 1.00 39.03 96 THR A C 1
ATOM 1257 O O . THR A 1 96 ? 21.220 38.308 34.882 1.00 38.98 96 THR A O 1
ATOM 1268 N N . LYS A 1 97 ? 21.608 36.259 34.015 1.00 34.93 97 LYS A N 1
ATOM 1269 C CA . LYS A 1 97 ? 20.273 35.752 34.277 1.00 33.54 97 LYS A CA 1
ATOM 1270 C C . LYS A 1 97 ? 20.329 34.344 34.792 1.00 35.04 97 LYS A C 1
ATOM 1271 O O . LYS A 1 97 ? 21.172 33.585 34.349 1.00 34.27 97 LYS A O 1
ATOM 1290 N N . ALA A 1 98 ? 19.401 33.973 35.685 1.00 31.21 98 ALA A N 1
ATOM 1291 C CA . ALA A 1 98 ? 19.215 32.606 36.134 1.00 30.06 98 ALA A CA 1
ATOM 1292 C C . ALA A 1 98 ? 17.738 32.341 36.329 1.00 33.77 98 ALA A C 1
ATOM 1293 O O . ALA A 1 98 ? 16.932 33.257 36.603 1.00 32.07 98 ALA A O 1
ATOM 1300 N N . TYR A 1 99 ? 17.363 31.088 36.134 1.00 32.54 99 TYR A N 1
ATOM 1301 C CA . TYR A 1 99 ? 15.981 30.662 36.205 1.00 31.98 99 TYR A CA 1
ATOM 1302 C C . TYR A 1 99 ? 15.871 29.488 37.104 1.00 36.50 99 TYR A C 1
ATOM 1303 O O . TYR A 1 99 ? 16.838 28.753 37.273 1.00 33.51 99 TYR A O 1
ATOM 1321 N N . LEU A 1 100 ? 14.662 29.252 37.600 1.00 33.76 100 LEU A N 1
ATOM 1322 C CA . LEU A 1 100 ? 14.318 28.054 38.335 1.00 33.30 100 LEU A CA 1
ATOM 1323 C C . LEU A 1 100 ? 13.363 27.287 37.468 1.00 37.54 100 LEU A C 1
ATOM 1324 O O . LEU A 1 100 ? 12.574 27.898 36.734 1.00 37.04 100 LEU A O 1
ATOM 1340 N N . ALA A 1 101 ? 13.342 25.949 37.626 1.00 34.08 101 ALA A N 1
ATOM 1341 C CA . ALA A 1 101 ? 12.410 25.111 36.893 1.00 33.44 101 ALA A CA 1
ATOM 1342 C C . ALA A 1 101 ? 12.177 23.815 37.579 1.00 38.09 101 ALA A C 1
ATOM 1343 O O . ALA A 1 101 ? 13.033 23.365 38.337 1.00 37.53 101 ALA A O 1
ATOM 1350 N N . LEU A 1 102 ? 11.007 23.193 37.295 1.00 34.94 102 LEU A N 1
ATOM 1351 C CA . LEU A 1 102 ? 10.697 21.851 37.701 1.00 34.38 102 LEU A CA 1
ATOM 1352 C C . LEU A 1 102 ? 10.715 21.082 36.394 1.00 38.13 102 LEU A C 1
ATOM 1353 O O . LEU A 1 102 ? 9.964 21.411 35.502 1.00 38.74 102 LEU A O 1
ATOM 1369 N N . LEU A 1 103 ? 11.619 20.106 36.272 1.00 35.83 103 LEU A N 1
ATOM 1370 C CA . LEU A 1 103 ? 11.816 19.328 35.067 1.00 35.88 103 LEU A CA 1
ATOM 1371 C C . LEU A 1 103 ? 11.381 17.885 35.272 1.00 39.70 103 LEU A C 1
ATOM 1372 O O . LEU A 1 103 ? 11.570 17.362 36.365 1.00 38.61 103 LEU A O 1
ATOM 1388 N N . ARG A 1 104 ? 10.976 17.203 34.194 1.00 36.76 104 ARG A N 1
ATOM 1389 C CA . ARG A 1 104 ? 10.563 15.787 34.250 1.00 36.98 104 ARG A CA 1
ATOM 1390 C C . ARG A 1 104 ? 11.747 14.868 34.518 1.00 42.06 104 ARG A C 1
ATOM 1391 O O . ARG A 1 104 ? 12.779 15.027 33.885 1.00 41.12 104 ARG A O 1
ATOM 1412 N N . GLY A 1 105 ? 11.568 13.899 35.420 1.00 41.87 105 GLY A N 1
ATOM 1413 C CA . GLY A 1 105 ? 12.584 12.919 35.783 1.00 42.36 105 GLY A CA 1
ATOM 1414 C C . GLY A 1 105 ? 13.569 13.403 36.826 1.00 45.71 105 GLY A C 1
ATOM 1415 O O . GLY A 1 105 ? 13.717 14.608 37.050 1.00 46.10 105 GLY A O 1
ATOM 1419 N N . HIS A 1 106 ? 14.257 12.449 37.469 1.00 41.78 106 HIS A N 1
ATOM 1420 C CA . HIS A 1 106 ? 15.306 12.686 38.459 1.00 40.78 106 HIS A CA 1
ATOM 1421 C C . HIS A 1 106 ? 16.657 12.754 37.727 1.00 44.71 106 HIS A C 1
ATOM 1422 O O . HIS A 1 106 ? 17.107 11.733 37.221 1.00 43.47 106 HIS A O 1
ATOM 1436 N N . ILE A 1 107 ? 17.295 13.939 37.662 1.00 41.50 107 ILE A N 1
ATOM 1437 C CA . ILE A 1 107 ? 18.590 14.108 36.986 1.00 40.22 107 ILE A CA 1
ATOM 1438 C C . ILE A 1 107 ? 19.646 13.649 37.974 1.00 45.10 107 ILE A C 1
ATOM 1439 O O . ILE A 1 107 ? 19.729 14.230 39.053 1.00 44.70 107 ILE A O 1
ATOM 1455 N N . GLN A 1 108 ? 20.424 12.593 37.648 1.00 44.75 108 GLN A N 1
ATOM 1456 C CA . GLN A 1 108 ? 21.385 12.032 38.605 1.00 45.87 108 GLN A CA 1
ATOM 1457 C C . GLN A 1 108 ? 22.689 12.830 38.690 1.00 50.35 108 GLN A C 1
ATOM 1458 O O . GLN A 1 108 ? 23.282 12.855 39.757 1.00 51.44 108 GLN A O 1
ATOM 1472 N N . GLU A 1 109 ? 23.095 13.533 37.631 1.00 47.61 109 GLU A N 1
ATOM 1473 C CA . GLU A 1 109 ? 24.300 14.399 37.664 1.00 46.90 109 GLU A CA 1
ATOM 1474 C C . GLU A 1 109 ? 23.975 15.634 38.514 1.00 49.72 109 GLU A C 1
ATOM 1475 O O . GLU A 1 109 ? 22.882 16.165 38.371 1.00 48.54 109 GLU A O 1
ATOM 1487 N N . SER A 1 110 ? 24.903 16.126 39.343 1.00 45.81 110 SER A N 1
ATOM 1488 C CA . SER A 1 110 ? 24.632 17.316 40.159 1.00 46.05 110 SER A CA 1
ATOM 1489 C C . SER A 1 110 ? 24.626 18.593 39.317 1.00 45.49 110 SER A C 1
ATOM 1490 O O . SER A 1 110 ? 23.910 19.535 39.636 1.00 42.03 110 SER A O 1
ATOM 1498 N N . ARG A 1 111 ? 25.440 18.627 38.252 1.00 42.41 111 ARG A N 1
ATOM 1499 C CA . ARG A 1 111 ? 25.542 19.791 37.368 1.00 40.84 111 ARG A CA 1
ATOM 1500 C C . ARG A 1 111 ? 25.738 19.316 35.951 1.00 43.32 111 ARG A C 1
ATOM 1501 O O . ARG A 1 111 ? 26.469 18.340 35.718 1.00 42.74 111 ARG A O 1
ATOM 1522 N N . VAL A 1 112 ? 25.054 19.960 35.012 1.00 38.07 112 VAL A N 1
ATOM 1523 C CA . VAL A 1 112 ? 25.125 19.602 33.593 1.00 38.15 112 VAL A CA 1
ATOM 1524 C C . VAL A 1 112 ? 25.379 20.854 32.782 1.00 39.87 112 VAL A C 1
ATOM 1525 O O . VAL A 1 112 ? 24.660 21.845 32.938 1.00 40.16 112 VAL A O 1
ATOM 1538 N N . THR A 1 113 ? 26.342 20.782 31.869 1.00 35.31 113 THR A N 1
ATOM 1539 C CA . THR A 1 113 ? 26.615 21.843 30.896 1.00 35.38 113 THR A CA 1
ATOM 1540 C C . THR A 1 113 ? 25.878 21.388 29.654 1.00 40.34 113 THR A C 1
ATOM 1541 O O . THR A 1 113 ? 26.105 20.272 29.207 1.00 41.74 113 THR A O 1
ATOM 1552 N N . ILE A 1 114 ? 24.971 22.193 29.122 1.00 34.43 114 ILE A N 1
ATOM 1553 C CA . ILE A 1 114 ? 24.198 21.822 27.924 1.00 33.82 114 ILE A CA 1
ATOM 1554 C C . ILE A 1 114 ? 24.663 22.763 26.857 1.00 37.63 114 ILE A C 1
ATOM 1555 O O . ILE A 1 114 ? 24.416 23.975 26.939 1.00 34.17 114 ILE A O 1
ATOM 1571 N N . SER A 1 115 ? 25.348 22.224 25.871 1.00 34.54 115 SER A N 1
ATOM 1572 C CA . SER A 1 115 ? 26.005 23.029 24.843 1.00 35.19 115 SER A CA 1
ATOM 1573 C C . SER A 1 115 ? 25.482 22.784 23.429 1.00 41.62 115 SER A C 1
ATOM 1574 O O . SER A 1 115 ? 25.969 23.442 22.524 1.00 39.88 115 SER A O 1
ATOM 1582 N N . HIS A 1 116 ? 24.517 21.863 23.219 1.00 39.99 116 HIS A N 1
ATOM 1583 C CA . HIS A 1 116 ? 24.001 21.577 21.871 1.00 43.29 116 HIS A CA 1
ATOM 1584 C C . HIS A 1 116 ? 23.486 22.857 21.263 1.00 42.89 116 HIS A C 1
ATOM 1585 O O . HIS A 1 116 ? 22.749 23.589 21.922 1.00 38.39 116 HIS A O 1
ATOM 1599 N N . ALA A 1 117 ? 23.861 23.119 20.011 1.00 40.95 117 ALA A N 1
ATOM 1600 C CA . ALA A 1 117 ? 23.449 24.325 19.301 1.00 38.68 117 ALA A CA 1
ATOM 1601 C C . ALA A 1 117 ? 21.937 24.259 19.010 1.00 41.91 117 ALA A C 1
ATOM 1602 O O . ALA A 1 117 ? 21.407 23.172 18.818 1.00 40.99 117 ALA A O 1
ATOM 1609 N N . ILE A 1 118 ? 21.268 25.431 19.020 1.00 37.62 118 ILE A N 1
ATOM 1610 C CA . ILE A 1 118 ? 19.833 25.587 18.809 1.00 36.2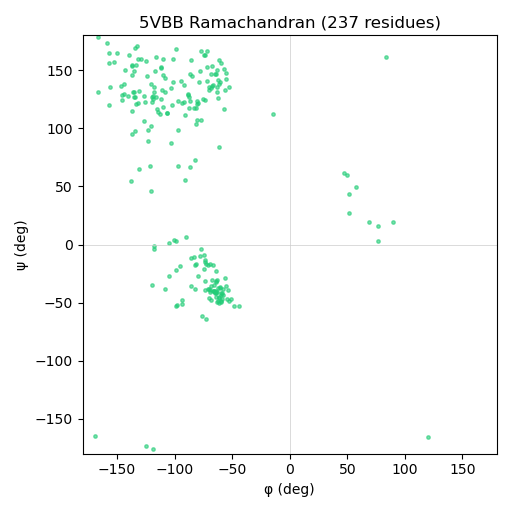5 118 ILE A CA 1
ATOM 1611 C C . ILE A 1 118 ? 19.609 26.287 17.496 1.00 40.71 118 ILE A C 1
ATOM 1612 O O . ILE A 1 118 ? 20.178 27.333 17.263 1.00 41.75 118 ILE A O 1
ATOM 1628 N N . GLY A 1 119 ? 18.814 25.675 16.637 1.00 40.56 119 GLY A N 1
ATOM 1629 C CA . GLY A 1 119 ? 18.412 26.254 15.368 1.00 41.27 119 GLY A CA 1
ATOM 1630 C C . GLY A 1 119 ? 16.912 26.417 15.325 1.00 44.64 119 GLY A C 1
ATOM 1631 O O . GLY A 1 119 ? 16.209 26.129 16.301 1.00 40.48 119 GLY A O 1
ATOM 1635 N N . ARG A 1 120 ? 16.405 26.865 14.185 1.00 45.72 120 ARG A N 1
ATOM 1636 C CA . ARG A 1 120 ? 14.971 27.044 13.999 1.00 46.16 120 ARG A CA 1
ATOM 1637 C C . ARG A 1 120 ? 14.447 25.854 13.186 1.00 50.19 120 ARG A C 1
ATOM 1638 O O . ARG A 1 120 ? 15.126 25.295 12.315 1.00 47.04 120 ARG A O 1
ATOM 1659 N N . ASN A 1 121 ? 13.276 25.386 13.599 1.00 49.34 121 ASN A N 1
ATOM 1660 C CA . ASN A 1 121 ? 12.664 24.209 13.042 1.00 50.85 121 ASN A CA 1
ATOM 1661 C C . ASN A 1 121 ? 11.977 24.580 11.723 1.00 57.82 121 ASN A C 1
ATOM 1662 O O . ASN A 1 121 ? 11.115 25.461 11.703 1.00 57.24 121 ASN A O 1
ATOM 1673 N N . SER A 1 122 ? 12.397 23.935 10.640 1.00 56.70 122 SER A N 1
ATOM 1674 C CA . SER A 1 122 ? 11.844 24.117 9.293 1.00 59.31 122 SER A CA 1
ATOM 1675 C C . SER A 1 122 ? 10.777 23.048 9.003 1.00 67.87 122 SER A C 1
ATOM 1676 O O . SER A 1 122 ? 10.001 23.198 8.057 1.00 69.46 122 SER A O 1
ATOM 1684 N N . THR A 1 123 ? 10.774 21.940 9.769 1.00 65.88 123 THR A N 1
ATOM 1685 C CA . THR A 1 123 ? 9.804 20.870 9.536 1.00 67.29 123 THR A CA 1
ATOM 1686 C C . THR A 1 123 ? 8.450 21.292 10.089 1.00 72.00 123 THR A C 1
ATOM 1687 O O . THR A 1 123 ? 7.506 21.436 9.317 1.00 74.57 123 THR A O 1
ATOM 1691 N N . GLU A 1 124 ? 8.362 21.541 11.400 1.00 65.16 124 GLU A N 1
ATOM 1692 C CA . GLU A 1 124 ? 7.086 21.871 12.037 1.00 63.23 124 GLU A CA 1
ATOM 1693 C C . GLU A 1 124 ? 7.267 23.000 13.033 1.00 64.20 124 GLU A C 1
ATOM 1694 O O . GLU A 1 124 ? 6.841 22.902 14.193 1.00 64.57 124 GLU A O 1
ATOM 1701 N N . GLY A 1 125 ? 7.837 24.096 12.533 1.00 57.43 125 GLY A N 1
ATOM 17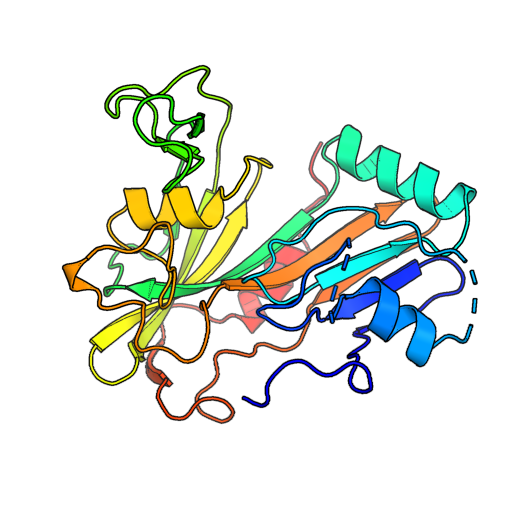02 C CA . GLY A 1 125 ? 8.099 25.305 13.299 1.00 56.15 125 GLY A CA 1
ATOM 1703 C C . GLY A 1 125 ? 6.898 25.896 13.983 1.00 56.55 125 GLY A C 1
ATOM 1704 O O . GLY A 1 125 ? 6.995 26.402 15.092 1.00 54.16 125 GLY A O 1
ATOM 1708 N N . ARG A 1 126 ? 5.754 25.809 13.349 1.00 55.25 126 ARG A N 1
ATOM 1709 C CA . ARG A 1 126 ? 4.536 26.313 13.941 1.00 55.01 126 ARG A CA 1
ATOM 1710 C C . ARG A 1 126 ? 4.281 25.708 15.350 1.00 59.20 126 ARG A C 1
ATOM 1711 O O . ARG A 1 126 ? 3.945 26.440 16.280 1.00 58.51 126 ARG A O 1
ATOM 1732 N N . ALA A 1 127 ? 4.426 24.390 15.490 1.00 57.27 127 ALA A N 1
ATOM 1733 C CA . ALA A 1 127 ? 4.175 23.715 16.769 1.00 57.20 127 ALA A CA 1
ATOM 1734 C C . ALA A 1 127 ? 5.352 23.786 17.718 1.00 62.31 127 ALA A C 1
ATOM 1735 O O . ALA A 1 127 ? 5.134 23.877 18.917 1.00 62.97 127 ALA A O 1
ATOM 1742 N N . HIS A 1 128 ? 6.586 23.665 17.205 1.00 57.68 128 HIS A N 1
ATOM 1743 C CA . HIS A 1 128 ? 7.810 23.700 18.014 1.00 55.86 128 HIS A CA 1
ATOM 1744 C C . HIS A 1 128 ? 8.810 24.562 17.241 1.00 50.93 128 HIS A C 1
ATOM 1745 O O . HIS A 1 128 ? 9.466 24.078 16.339 1.00 46.01 128 HIS A O 1
ATOM 1759 N N . THR A 1 129 ? 8.866 25.852 17.576 1.00 47.83 129 THR A N 1
ATOM 1760 C CA . THR A 1 129 ? 9.660 26.870 16.898 1.00 48.83 129 THR A CA 1
ATOM 1761 C C . THR A 1 129 ? 11.135 26.493 16.746 1.00 47.11 129 THR A C 1
ATOM 1762 O O . THR A 1 129 ? 11.673 26.544 15.638 1.00 47.16 129 THR A O 1
ATOM 1773 N N . MET A 1 130 ? 11.752 26.047 17.833 1.00 39.59 130 MET A N 1
ATOM 1774 C CA . MET A 1 130 ? 13.179 25.793 17.901 1.00 37.76 130 MET A CA 1
ATOM 1775 C C . MET A 1 130 ? 13.527 24.308 17.984 1.00 43.12 130 MET A C 1
ATOM 1776 O O . MET A 1 130 ? 12.698 23.489 18.373 1.00 41.36 130 MET A O 1
ATOM 1790 N N . CYS A 1 131 ? 14.766 23.957 17.636 1.00 42.13 131 CYS A N 1
ATOM 1791 C CA . CYS A 1 131 ? 15.246 22.574 17.671 1.00 43.64 131 CYS A CA 1
ATOM 1792 C C . CYS A 1 131 ? 16.729 22.498 17.953 1.00 45.29 131 CYS A C 1
ATOM 1793 O O . CYS A 1 131 ? 17.450 23.454 17.751 1.00 42.88 131 CYS A O 1
ATOM 1800 N N . ILE A 1 132 ? 17.181 21.302 18.308 1.00 44.10 132 ILE A N 1
ATOM 1801 C CA . ILE A 1 132 ? 18.591 20.997 18.556 1.00 45.30 132 ILE A CA 1
ATOM 1802 C C . ILE A 1 132 ? 19.247 20.681 17.235 1.00 47.77 132 ILE A C 1
ATOM 1803 O O . ILE A 1 132 ? 18.633 19.996 16.410 1.00 45.37 132 ILE A O 1
ATOM 1819 N N . GLU A 1 133 ? 20.531 21.072 17.072 1.00 45.95 133 GLU A N 1
ATOM 1820 C CA . GLU A 1 133 ? 21.337 20.780 15.867 1.00 47.84 133 GLU A CA 1
ATOM 1821 C C . GLU A 1 133 ? 21.335 19.282 15.636 1.00 52.43 133 GLU A C 1
ATOM 1822 O O . GLU A 1 133 ? 21.314 18.526 16.604 1.00 52.19 133 GLU A O 1
ATOM 1834 N N . GLY A 1 134 ? 21.289 18.845 14.388 1.00 51.64 134 GLY A N 1
ATOM 1835 C CA . GLY A 1 134 ? 21.242 17.413 14.104 1.00 52.17 134 GLY A CA 1
ATOM 1836 C C . GLY A 1 134 ? 19.834 16.836 13.977 1.00 56.02 134 GLY A C 1
ATOM 1837 O O . GLY A 1 134 ? 19.656 15.834 13.274 1.00 56.04 134 GLY A O 1
ATOM 1841 N N A SER A 1 135 ? 18.827 17.426 14.653 0.50 51.09 135 SER A N 1
ATOM 1842 N N B SER A 1 135 ? 18.819 17.460 14.624 0.50 52.41 135 SER A N 1
ATOM 1843 C CA A SER A 1 135 ? 17.448 16.946 14.531 0.50 51.68 135 SER A CA 1
ATOM 1844 C CA B SER A 1 135 ? 17.432 17.004 14.510 0.50 53.58 135 SER A CA 1
ATOM 1845 C C A SER A 1 135 ? 16.932 17.246 13.114 0.50 58.31 135 SER A C 1
ATOM 1846 C C B SER A 1 135 ? 16.938 17.251 13.089 0.50 59.26 135 SER A C 1
ATOM 1847 O O A SER A 1 135 ? 17.475 18.117 12.431 0.50 56.48 135 SER A O 1
ATOM 1848 O O B SER A 1 135 ? 17.485 18.102 12.384 0.50 57.57 135 SER A O 1
ATOM 1863 N N . GLN A 1 136 ? 15.929 16.483 12.659 1.00 59.13 136 GLN A N 1
ATOM 1864 C CA . GLN A 1 136 ? 15.381 16.609 11.287 1.00 61.44 136 GLN A CA 1
ATOM 1865 C C . GLN A 1 136 ? 14.903 18.042 10.975 1.00 63.60 136 GLN A C 1
ATOM 1866 O O . GLN A 1 136 ? 14.179 18.635 11.770 1.00 62.08 136 GLN A O 1
ATOM 1871 N N . GLY A 1 137 ? 15.419 18.601 9.885 1.00 60.82 137 GLY A N 1
ATOM 1872 C CA . GLY A 1 137 ? 15.069 19.940 9.428 1.00 61.07 137 GLY A CA 1
ATOM 1873 C C . GLY A 1 137 ? 15.558 21.087 10.295 1.00 61.93 137 GLY A C 1
ATOM 1874 O O . GLY A 1 137 ? 15.031 22.200 10.193 1.00 61.63 137 GLY A O 1
ATOM 1878 N N . CYS A 1 138 ? 16.570 20.860 11.144 1.00 56.38 138 CYS A N 1
ATOM 1879 C CA . CYS A 1 138 ? 17.052 21.950 12.003 1.00 55.09 138 CYS A CA 1
ATOM 1880 C C . CYS A 1 138 ? 17.962 22.838 11.157 1.00 60.20 138 CYS A C 1
ATOM 1881 O O . CYS A 1 138 ? 18.924 22.327 10.591 1.00 61.67 138 CYS A O 1
ATOM 1888 N N . GLU A 1 139 ? 17.632 24.145 11.037 1.00 56.26 139 GLU A N 1
ATOM 1889 C CA . GLU A 1 139 ? 18.372 25.112 10.205 1.00 56.30 139 GLU A CA 1
ATOM 1890 C C . GLU A 1 139 ? 18.989 26.239 11.042 1.00 55.88 139 GLU A C 1
ATOM 1891 O O . GLU A 1 139 ? 18.398 26.689 12.038 1.00 52.66 139 GLU A O 1
ATOM 1903 N N . ASN A 1 140 ? 20.132 26.746 10.550 1.00 51.36 140 ASN A N 1
ATOM 1904 C CA . ASN A 1 140 ? 20.901 27.879 11.067 1.00 50.42 140 ASN A CA 1
ATOM 1905 C C . ASN A 1 140 ? 21.145 27.742 12.584 1.00 48.83 140 ASN A C 1
ATOM 1906 O O . ASN A 1 140 ? 20.740 28.592 13.381 1.00 46.96 140 ASN A O 1
ATOM 1917 N N . PRO A 1 141 ? 21.817 26.650 13.001 1.00 43.93 141 PRO A N 1
ATOM 1918 C CA . PRO A 1 141 ? 22.098 26.480 14.426 1.00 40.73 141 PRO A CA 1
ATOM 1919 C C . PRO A 1 141 ? 22.991 27.619 14.956 1.00 43.54 141 PRO A C 1
ATOM 1920 O O . PRO A 1 141 ? 23.880 28.124 14.249 1.00 39.91 141 PRO A O 1
ATOM 1931 N N . LYS A 1 142 ? 22.707 28.060 16.189 1.00 38.33 142 LYS A N 1
ATOM 1932 C CA . LYS A 1 142 ? 23.384 29.186 16.794 1.00 37.44 142 LYS A CA 1
ATOM 1933 C C . LYS A 1 142 ? 23.993 28.822 18.126 1.00 40.34 142 LYS A C 1
ATOM 1934 O O . LYS A 1 142 ? 23.568 27.847 18.745 1.00 38.82 142 LYS A O 1
ATOM 1953 N N . PRO A 1 143 ? 25.016 29.602 18.560 1.00 37.50 143 PRO A N 1
ATOM 1954 C CA . PRO A 1 143 ? 25.707 29.293 19.824 1.00 35.65 143 PRO A CA 1
ATOM 1955 C C . PRO A 1 143 ? 24.810 29.142 20.999 1.00 38.42 143 PRO A C 1
ATOM 1956 O O . PRO A 1 143 ? 23.923 29.976 21.223 1.00 40.35 143 PRO A O 1
ATOM 1967 N N . SER A 1 144 ? 25.053 28.123 21.782 1.00 33.06 144 SER A N 1
ATOM 1968 C CA . SER A 1 144 ? 24.156 27.840 22.881 1.00 31.81 144 SER A CA 1
ATOM 1969 C C . SER A 1 144 ? 24.868 27.270 24.053 1.00 34.39 144 SER A C 1
ATOM 1970 O O . SER A 1 144 ? 25.702 26.381 23.881 1.00 35.69 144 SER A O 1
ATOM 1978 N N . LEU A 1 145 ? 24.533 27.740 25.244 1.00 30.51 145 LEU A N 1
ATOM 1979 C CA . LEU A 1 145 ? 25.128 27.203 26.461 1.00 32.72 145 LEU A CA 1
ATOM 1980 C C . LEU A 1 145 ? 24.220 27.465 27.647 1.00 34.54 145 LEU A C 1
ATOM 1981 O O . LEU A 1 145 ? 23.960 28.630 27.986 1.00 32.59 145 LEU A O 1
ATOM 1997 N N . THR A 1 146 ? 23.785 26.387 28.297 1.00 31.73 146 THR A N 1
ATOM 1998 C CA . THR A 1 146 ? 22.962 26.415 29.499 1.00 32.21 146 THR A CA 1
ATOM 1999 C C . THR A 1 146 ? 23.634 25.597 30.574 1.00 38.10 146 THR A C 1
ATOM 2000 O O . THR A 1 146 ? 23.925 24.409 30.379 1.00 39.01 146 THR A O 1
ATOM 2011 N N . ASP A 1 147 ? 23.890 26.232 31.690 1.00 33.32 147 ASP A N 1
ATOM 2012 C CA . ASP A 1 147 ? 24.423 25.581 32.871 1.00 34.57 147 ASP A CA 1
ATOM 2013 C C . ASP A 1 147 ? 23.253 25.172 33.770 1.00 35.37 147 ASP A C 1
ATOM 2014 O O . ASP A 1 147 ? 22.460 26.012 34.176 1.00 35.69 147 ASP A O 1
ATOM 2023 N N . LEU A 1 148 ? 23.146 23.899 34.072 1.00 34.17 148 LEU A N 1
ATOM 2024 C CA . LEU A 1 148 ? 22.032 23.350 34.868 1.00 31.66 148 LEU A CA 1
ATOM 2025 C C . LEU A 1 148 ? 22.604 22.794 36.168 1.00 36.36 148 LEU A C 1
ATOM 2026 O O . LEU A 1 148 ? 23.452 21.904 36.119 1.00 37.17 148 LEU A O 1
ATOM 2042 N N . VAL A 1 149 ? 22.062 23.217 37.302 1.00 33.11 149 VAL A N 1
ATOM 2043 C CA . VAL A 1 149 ? 22.432 22.730 38.635 1.00 33.70 149 VAL A CA 1
ATOM 2044 C C . VAL A 1 149 ? 21.162 22.090 39.269 1.00 37.07 149 VAL A C 1
ATOM 2045 O O . VAL A 1 149 ? 20.122 22.756 39.430 1.00 35.75 149 VAL A O 1
ATOM 2058 N N . VAL A 1 150 ? 21.274 20.842 39.691 1.00 33.71 150 VAL A N 1
ATOM 2059 C CA . VAL A 1 150 ? 20.150 20.141 40.298 1.00 34.72 150 VAL A CA 1
ATOM 2060 C C . VAL A 1 150 ? 20.034 20.565 41.765 1.00 39.30 150 VAL A C 1
ATOM 2061 O O . VAL A 1 150 ? 20.993 20.422 42.505 1.00 37.56 150 VAL A O 1
ATOM 2074 N N . LEU A 1 151 ? 18.860 21.087 42.174 1.00 36.12 151 LEU A N 1
ATOM 2075 C CA . LEU A 1 151 ? 18.636 21.547 43.537 1.00 36.03 151 LEU A CA 1
ATOM 2076 C C . LEU A 1 151 ? 18.024 20.450 44.380 1.00 40.59 151 LEU A C 1
ATOM 2077 O O . LEU A 1 151 ? 18.463 20.204 45.506 1.00 39.88 151 LEU A O 1
ATOM 2093 N N . GLU A 1 152 ? 16.977 19.799 43.856 1.00 39.25 152 GLU A N 1
ATOM 2094 C CA . GLU A 1 152 ? 16.260 18.778 44.604 1.00 39.01 152 GLU A CA 1
ATOM 2095 C C . GLU A 1 152 ? 15.626 17.762 43.686 1.00 42.55 152 GLU A C 1
ATOM 2096 O O . GLU A 1 152 ? 15.332 18.069 42.541 1.00 41.00 152 GLU A O 1
ATOM 2108 N N . HIS A 1 153 ? 15.361 16.561 44.229 1.00 40.35 153 HIS A N 1
ATOM 2109 C CA . HIS A 1 153 ? 14.547 15.534 43.583 1.00 39.96 153 HIS A CA 1
ATOM 2110 C C . HIS A 1 153 ? 13.274 15.480 44.406 1.00 43.19 153 HIS A C 1
ATOM 2111 O O . HIS A 1 153 ? 13.307 15.654 45.630 1.00 41.14 153 HIS A O 1
ATOM 2125 N N . GLY A 1 154 ? 12.164 15.213 43.733 1.00 39.42 154 GLY A N 1
ATOM 2126 C CA . GLY A 1 154 ? 10.876 15.090 44.392 1.00 40.36 154 GLY A CA 1
ATOM 2127 C C . GLY A 1 154 ? 9.829 14.537 43.465 1.00 43.39 154 GLY A C 1
ATOM 2128 O O . GLY A 1 154 ? 10.155 14.096 42.359 1.00 41.00 154 GLY A O 1
ATOM 2132 N N . LEU A 1 155 ? 8.557 14.679 43.855 1.00 40.86 155 LEU A N 1
ATOM 2133 C CA . LEU A 1 155 ? 7.466 14.282 42.984 1.00 42.20 155 LEU A CA 1
ATOM 2134 C C . LEU A 1 155 ? 6.602 15.513 42.709 1.00 45.37 155 LEU A C 1
ATOM 2135 O O . LEU A 1 155 ? 6.361 16.291 43.633 1.00 43.61 155 LEU A O 1
ATOM 2151 N N . TYR A 1 156 ? 6.153 15.695 41.438 1.00 41.36 156 TYR A N 1
ATOM 2152 C CA . TYR A 1 156 ? 5.206 16.734 41.071 1.00 40.21 156 TYR A CA 1
ATOM 2153 C C . TYR A 1 156 ? 3.944 16.003 40.627 1.00 44.32 156 TYR A C 1
ATOM 2154 O O . TYR A 1 156 ? 3.995 15.231 39.663 1.00 42.20 156 TYR A O 1
ATOM 2172 N N . ALA A 1 157 ? 2.835 16.164 41.386 1.00 41.78 157 ALA A N 1
ATOM 2173 C CA . ALA A 1 157 ? 1.581 15.476 41.127 1.00 41.93 157 ALA A CA 1
ATOM 2174 C C . ALA A 1 157 ? 1.877 13.961 40.993 1.00 47.42 157 ALA A C 1
ATOM 2175 O O . ALA A 1 157 ? 1.424 13.310 40.057 1.00 46.44 157 ALA A O 1
ATOM 2182 N N . GLY A 1 158 ? 2.722 13.450 41.894 1.00 44.93 158 GLY A N 1
ATOM 2183 C CA . GLY A 1 158 ? 3.091 12.040 41.936 1.00 46.57 158 GLY A CA 1
ATOM 2184 C C . GLY A 1 158 ? 4.085 11.527 40.909 1.00 49.83 158 GLY A C 1
ATOM 2185 O O . GLY A 1 158 ? 4.392 10.336 40.916 1.00 51.67 158 GLY A O 1
ATOM 2189 N N . ASP A 1 159 ? 4.629 12.390 40.054 1.00 45.01 159 ASP A N 1
ATOM 2190 C CA . ASP A 1 159 ? 5.590 11.975 39.034 1.00 44.23 159 ASP A CA 1
ATOM 2191 C C . ASP A 1 159 ? 7.012 12.478 39.379 1.00 44.62 159 ASP A C 1
ATOM 2192 O O . ASP A 1 159 ? 7.156 13.584 39.882 1.00 42.91 159 ASP A O 1
ATOM 2201 N N . PRO A 1 160 ? 8.063 11.684 39.093 1.00 42.18 160 PRO A N 1
ATOM 2202 C CA . PRO A 1 160 ? 9.437 12.117 39.413 1.00 41.78 160 PRO A CA 1
ATOM 2203 C C . PRO A 1 160 ? 9.854 13.376 38.656 1.00 43.20 160 PRO A C 1
ATOM 2204 O O . PRO A 1 160 ? 9.694 13.464 37.438 1.00 39.24 160 PRO A O 1
ATOM 2215 N N . VAL A 1 161 ? 10.297 14.378 39.395 1.00 40.34 161 VAL A N 1
ATOM 2216 C CA . VAL A 1 161 ? 10.773 15.604 38.778 1.00 41.15 161 VAL A CA 1
ATOM 2217 C C . VAL A 1 161 ? 12.017 16.097 39.524 1.00 44.13 161 VAL A C 1
ATOM 2218 O O . VAL A 1 161 ? 12.238 15.772 40.708 1.00 43.74 161 VAL A O 1
ATOM 2231 N N . SER A 1 162 ? 12.736 16.976 38.859 1.00 38.84 162 SER A N 1
ATOM 2232 C CA . SER A 1 162 ? 13.894 17.653 39.452 1.00 39.01 162 SER A CA 1
ATOM 2233 C C . SER A 1 162 ? 13.679 19.147 39.521 1.00 39.26 162 SER A C 1
ATOM 2234 O O . SER A 1 162 ? 13.364 19.768 38.516 1.00 38.71 162 SER A O 1
ATOM 2242 N N . LYS A 1 163 ? 13.930 19.740 40.680 1.00 34.56 163 LYS A N 1
ATOM 2243 C CA . LYS A 1 163 ? 13.946 21.181 40.789 1.00 34.50 163 LYS A CA 1
ATOM 2244 C C . LYS A 1 163 ? 15.373 21.631 40.443 1.00 36.24 163 LYS A C 1
ATOM 2245 O O . LYS A 1 163 ? 16.335 21.104 41.014 1.00 34.41 163 LYS A O 1
ATOM 2264 N N . VAL A 1 164 ? 15.516 22.568 39.480 1.00 34.50 164 VAL A N 1
ATOM 2265 C CA . VAL A 1 164 ? 16.827 22.983 39.010 1.00 33.78 164 VAL A CA 1
ATOM 2266 C C . VAL A 1 164 ? 16.989 24.472 38.959 1.00 36.16 164 VAL A C 1
ATOM 2267 O O . VAL A 1 164 ? 16.008 25.207 38.831 1.00 33.75 164 VAL A O 1
ATOM 2280 N N . LEU A 1 165 ? 18.262 24.904 38.946 1.00 32.27 165 LEU A N 1
ATOM 2281 C CA . LEU A 1 165 ? 18.664 26.281 38.691 1.00 33.55 165 LEU A CA 1
ATOM 2282 C C . LEU A 1 165 ? 19.294 26.242 37.287 1.00 36.02 165 LEU A C 1
ATOM 2283 O O . LEU A 1 165 ? 20.156 25.388 37.023 1.00 36.72 165 LEU A O 1
ATOM 2299 N N . LEU A 1 166 ? 18.886 27.152 36.399 1.00 31.84 166 LEU A N 1
ATOM 2300 C CA . LEU A 1 166 ? 19.400 27.229 35.034 1.00 31.53 166 LEU A CA 1
ATOM 2301 C C . LEU A 1 166 ? 20.033 28.549 34.796 1.00 33.85 166 LEU A C 1
ATOM 2302 O O . LEU A 1 166 ? 19.394 29.572 35.026 1.00 33.41 166 LEU A O 1
ATOM 2318 N N . LYS A 1 167 ? 21.281 28.565 34.330 1.00 33.78 167 LYS A N 1
ATOM 2319 C CA . LYS A 1 167 ? 21.963 29.818 34.016 1.00 33.09 167 LYS A CA 1
ATOM 2320 C C . LYS A 1 167 ? 22.345 29.779 32.544 1.00 37.20 167 LYS A C 1
ATOM 2321 O O . LYS A 1 167 ? 23.286 29.078 32.160 1.00 37.82 167 LYS A O 1
ATOM 2340 N N . PRO A 1 168 ? 21.591 30.463 31.680 1.00 34.44 168 PRO A N 1
ATOM 2341 C CA . PRO A 1 168 ? 21.997 30.498 30.275 1.00 35.57 168 PRO A CA 1
ATOM 2342 C C . PRO A 1 168 ? 23.128 31.501 30.071 1.00 40.10 168 PRO A C 1
ATOM 2343 O O . PRO A 1 168 ? 23.090 32.570 30.664 1.00 40.50 168 PRO A O 1
ATOM 2354 N N . LEU A 1 169 ? 24.105 31.164 29.243 1.00 36.19 169 LEU A N 1
ATOM 2355 C CA . LEU A 1 169 ? 25.163 32.098 28.868 1.00 35.30 169 LEU A CA 1
ATOM 2356 C C . LEU A 1 169 ? 24.932 32.602 27.463 1.00 38.37 169 LEU A C 1
ATOM 2357 O O . LEU A 1 169 ? 25.757 33.339 26.972 1.00 38.55 169 LEU A O 1
ATOM 2373 N N . THR A 1 170 ? 23.840 32.180 26.809 1.00 33.83 170 THR A N 1
ATOM 2374 C CA . THR A 1 170 ? 23.465 32.639 25.476 1.00 34.69 170 THR A CA 1
ATOM 2375 C C . THR A 1 170 ? 21.979 32.982 25.540 1.00 37.91 170 THR A C 1
ATOM 2376 O O . THR A 1 170 ? 21.332 32.667 26.534 1.00 35.72 170 THR A O 1
ATOM 2387 N N . GLY A 1 171 ? 21.456 33.604 24.490 1.00 35.62 171 GLY A N 1
ATOM 2388 C CA . GLY A 1 171 ? 20.081 34.055 24.447 1.00 35.68 171 GLY A CA 1
ATOM 2389 C C . GLY A 1 171 ? 19.244 33.476 23.331 1.00 39.65 171 GLY A C 1
ATOM 2390 O O . GLY A 1 171 ? 18.468 34.200 22.723 1.00 38.38 171 GLY A O 1
ATOM 2394 N N . ARG A 1 172 ? 19.300 32.169 23.100 1.00 34.97 172 ARG A N 1
ATOM 2395 C CA . ARG A 1 172 ? 18.522 31.588 21.987 1.00 33.73 172 ARG A CA 1
ATOM 2396 C C . ARG A 1 172 ? 17.048 31.607 22.330 1.00 36.00 172 ARG A C 1
ATOM 2397 O O . ARG A 1 172 ? 16.711 31.492 23.488 1.00 33.60 172 ARG A O 1
ATOM 2418 N N . THR A 1 173 ? 16.170 31.667 21.342 1.00 34.07 173 THR A N 1
ATOM 2419 C CA . THR A 1 173 ? 14.724 31.632 21.611 1.00 34.39 173 THR A CA 1
ATOM 2420 C C . THR A 1 173 ? 14.363 30.288 22.245 1.00 36.90 173 THR A C 1
ATOM 2421 O O . THR A 1 173 ? 14.915 29.276 21.853 1.00 37.02 173 THR A O 1
ATOM 2432 N N . HIS A 1 174 ? 13.545 30.286 23.299 1.00 34.76 174 HIS A N 1
ATOM 2433 C CA . HIS A 1 174 ? 13.141 29.066 24.031 1.00 34.86 174 HIS A CA 1
ATOM 2434 C C . HIS A 1 174 ? 14.343 28.191 24.465 1.00 37.09 174 HIS A C 1
ATOM 2435 O O . HIS A 1 174 ? 14.204 26.976 24.606 1.00 34.94 174 HIS A O 1
ATOM 2449 N N . GLN A 1 175 ? 15.515 28.796 24.659 1.00 34.15 175 GLN A N 1
ATOM 2450 C CA . GLN A 1 175 ? 16.739 28.045 24.985 1.00 32.60 175 GLN A CA 1
ATOM 2451 C C . GLN A 1 175 ? 16.609 27.041 26.092 1.00 36.88 175 GLN A C 1
ATOM 2452 O O . GLN A 1 175 ? 16.990 25.888 25.931 1.00 36.08 175 GLN A O 1
ATOM 2466 N N . LEU A 1 176 ? 16.115 27.487 27.234 1.00 34.68 176 LEU A N 1
ATOM 2467 C CA . LEU A 1 176 ? 16.061 26.633 28.422 1.00 35.46 176 LEU A CA 1
ATOM 2468 C C . LEU A 1 176 ? 15.098 25.487 28.195 1.00 39.22 176 LEU A C 1
ATOM 2469 O O . LEU A 1 176 ? 15.386 24.349 28.553 1.00 38.66 176 LEU A O 1
ATOM 2485 N N . ARG A 1 177 ? 13.976 25.777 27.542 1.00 35.09 177 ARG A N 1
ATOM 2486 C CA . ARG A 1 177 ? 12.985 24.747 27.289 1.00 35.47 177 ARG A CA 1
ATOM 2487 C C . ARG A 1 177 ? 13.479 23.743 26.279 1.00 39.14 177 ARG A C 1
ATOM 2488 O O . ARG A 1 177 ? 13.221 22.547 26.419 1.00 38.73 177 ARG A O 1
ATOM 2509 N N . VAL A 1 178 ? 14.196 24.218 25.255 1.00 36.77 178 VAL A N 1
ATOM 2510 C CA . VAL A 1 178 ? 14.709 23.304 24.231 1.00 36.24 178 VAL A CA 1
ATOM 2511 C C . VAL A 1 178 ? 15.826 22.428 24.802 1.00 38.13 178 VAL A C 1
ATOM 2512 O O . VAL A 1 178 ? 15.866 21.215 24.532 1.00 36.33 178 VAL A O 1
ATOM 2525 N N . HIS A 1 179 ? 16.759 23.049 25.532 1.00 35.47 179 HIS A N 1
ATOM 2526 C CA . HIS A 1 179 ? 17.889 22.336 26.114 1.00 34.14 179 HIS A CA 1
ATOM 2527 C C . HIS A 1 179 ? 17.445 21.260 27.124 1.00 37.93 179 HIS A C 1
ATOM 2528 O O . HIS A 1 179 ? 18.000 20.162 27.113 1.00 35.44 179 HIS A O 1
ATOM 2542 N N . CYS A 1 180 ? 16.507 21.584 28.019 1.00 35.88 180 CYS A N 1
ATOM 2543 C CA . CYS A 1 180 ? 16.051 20.608 29.037 1.00 35.76 180 CYS A CA 1
ATOM 2544 C C . CYS A 1 180 ? 15.299 19.430 28.382 1.00 39.03 180 CYS A C 1
ATOM 2545 O O . CYS A 1 180 ? 15.563 18.268 28.698 1.00 35.55 180 CYS A O 1
ATOM 2553 N N . SER A 1 181 ? 14.473 19.734 27.373 1.00 37.28 181 SER A N 1
ATOM 2554 C CA . SER A 1 181 ? 13.760 18.726 26.592 1.00 38.94 181 SER A CA 1
ATOM 2555 C C . SER A 1 181 ? 14.745 17.841 25.826 1.00 44.37 181 SER A C 1
ATOM 2556 O O . SER A 1 181 ? 14.565 16.620 25.786 1.00 45.22 181 SER A O 1
ATOM 2564 N N . ALA A 1 182 ? 15.810 18.439 25.269 1.00 42.23 182 ALA A N 1
ATOM 2565 C CA . ALA A 1 182 ? 16.854 17.713 24.549 1.00 43.30 182 ALA A CA 1
ATOM 2566 C C . ALA A 1 182 ? 17.621 16.733 25.464 1.00 48.13 182 ALA A C 1
ATOM 2567 O O . ALA A 1 182 ? 18.111 15.721 24.975 1.00 48.45 182 ALA A O 1
ATOM 2574 N N . LEU A 1 183 ? 17.774 17.065 26.772 1.00 43.09 183 LEU A N 1
ATOM 2575 C CA . LEU A 1 183 ? 18.403 16.162 27.751 1.00 44.07 183 LEU A CA 1
ATOM 2576 C C . LEU A 1 183 ? 17.481 14.994 28.120 1.00 44.81 183 LEU A C 1
ATOM 2577 O O . LEU A 1 183 ? 17.909 14.135 28.874 1.00 43.68 183 LEU A O 1
ATOM 2593 N N . GLY A 1 184 ? 16.201 15.078 27.764 1.00 41.23 184 GLY A N 1
ATOM 2594 C CA . GLY A 1 184 ? 15.177 14.127 28.163 1.00 39.61 184 GLY A CA 1
ATOM 2595 C C . GLY A 1 184 ? 14.519 14.533 29.466 1.00 41.45 184 GLY A C 1
ATOM 2596 O O . GLY A 1 184 ? 13.910 13.682 30.101 1.00 40.28 184 GLY A O 1
ATOM 2600 N N . HIS A 1 185 ? 14.631 15.840 29.889 1.00 38.23 185 HIS A N 1
ATOM 2601 C CA . HIS A 1 185 ? 14.058 16.357 31.145 1.00 35.63 185 HIS A CA 1
ATOM 2602 C C . HIS A 1 185 ? 13.299 17.623 30.872 1.00 38.73 185 HIS A C 1
ATOM 2603 O O . HIS A 1 185 ? 13.694 18.704 31.329 1.00 38.22 185 HIS A O 1
ATOM 2617 N N . PRO A 1 186 ? 12.205 17.528 30.088 1.00 36.33 186 PRO A N 1
ATOM 2618 C CA . PRO A 1 186 ? 11.464 18.743 29.729 1.00 34.88 186 PRO A CA 1
ATOM 2619 C C . PRO A 1 186 ? 10.876 19.476 30.920 1.00 39.29 186 PRO A C 1
ATOM 2620 O O . PRO A 1 186 ? 10.600 18.880 31.962 1.00 38.64 186 PRO A O 1
ATOM 2631 N N . VAL A 1 187 ? 10.585 20.769 30.723 1.00 35.81 187 VAL A N 1
ATOM 2632 C CA . VAL A 1 187 ? 9.962 21.549 31.767 1.00 34.08 187 VAL A CA 1
ATOM 2633 C C . VAL A 1 187 ? 8.544 21.031 31.967 1.00 38.30 187 VAL A C 1
ATOM 2634 O O . VAL A 1 187 ? 7.812 20.800 31.012 1.00 36.91 187 VAL A O 1
ATOM 2647 N N . VAL A 1 188 ? 8.160 20.861 33.234 1.00 36.45 188 VAL A N 1
ATOM 2648 C CA . VAL A 1 188 ? 6.822 20.424 33.601 1.00 34.43 188 VAL A CA 1
ATOM 2649 C C . VAL A 1 188 ? 5.822 21.468 33.140 1.00 39.05 188 VAL A C 1
ATOM 2650 O O . VAL A 1 188 ? 6.007 22.651 33.389 1.00 35.66 188 VAL A O 1
ATOM 2663 N N . GLY A 1 189 ? 4.769 21.013 32.471 1.00 37.44 189 GLY A N 1
ATOM 2664 C CA . GLY A 1 189 ? 3.718 21.868 31.936 1.00 36.38 189 GLY A CA 1
ATOM 2665 C C . GLY A 1 189 ? 4.106 22.606 30.662 1.00 38.19 189 GLY A C 1
ATOM 2666 O O . GLY A 1 189 ? 3.396 23.534 30.236 1.00 37.30 189 GLY A O 1
ATOM 2670 N N . ASP A 1 190 ? 5.171 22.175 30.003 1.00 35.88 190 ASP A N 1
ATOM 2671 C CA . ASP A 1 190 ? 5.600 22.784 28.746 1.00 36.16 190 ASP A CA 1
ATOM 2672 C C . ASP A 1 190 ? 4.776 22.213 27.599 1.00 41.05 190 ASP A C 1
ATOM 2673 O O . ASP A 1 190 ? 5.023 21.099 27.129 1.00 38.81 190 ASP A O 1
ATOM 2682 N N . LEU A 1 191 ? 3.828 23.014 27.126 1.00 38.29 191 LEU A N 1
ATOM 2683 C CA . LEU A 1 191 ? 2.898 22.594 26.078 1.00 41.15 191 LEU A CA 1
ATOM 2684 C C . LEU A 1 191 ? 3.524 22.504 24.704 1.00 44.49 191 LEU A C 1
ATOM 2685 O O . LEU A 1 191 ? 2.947 21.870 23.842 1.00 45.20 191 LEU A O 1
ATOM 2701 N N . THR A 1 192 ? 4.680 23.112 24.489 1.00 42.29 192 THR A N 1
ATOM 2702 C CA . THR A 1 192 ? 5.363 23.095 23.189 1.00 42.88 192 THR A CA 1
ATOM 2703 C C . THR A 1 192 ? 6.471 22.049 23.138 1.00 46.44 192 THR A C 1
ATOM 2704 O O . THR A 1 192 ? 6.506 21.238 22.210 1.00 46.87 192 THR A O 1
ATOM 2715 N N . TYR A 1 193 ? 7.394 22.083 24.107 1.00 41.38 193 TYR A N 1
ATOM 2716 C CA . TYR A 1 193 ? 8.576 21.196 24.075 1.00 40.72 193 TYR A CA 1
ATOM 2717 C C . TYR A 1 193 ? 8.488 19.951 24.989 1.00 48.14 193 TYR A C 1
ATOM 2718 O O . TYR A 1 193 ? 9.420 19.148 25.001 1.00 45.70 193 TYR A O 1
ATOM 2736 N N . GLY A 1 194 ? 7.352 19.747 25.655 1.00 48.15 194 GLY A N 1
ATOM 2737 C CA . GLY A 1 194 ? 7.143 18.559 26.472 1.00 48.52 194 GLY A CA 1
ATOM 2738 C C . GLY A 1 194 ? 6.832 17.384 25.581 1.00 56.06 194 GLY A C 1
ATOM 2739 O O . GLY A 1 194 ? 6.517 17.559 24.401 1.00 56.31 194 GLY A O 1
ATOM 2743 N N . GLU A 1 195 ? 6.879 16.192 26.136 1.00 56.52 195 GLU A N 1
ATOM 2744 C CA . GLU A 1 195 ? 6.558 14.973 25.384 1.00 59.07 195 GLU A CA 1
ATOM 2745 C C . GLU A 1 195 ? 5.068 14.728 25.423 1.00 64.87 195 GLU A C 1
ATOM 2746 O O . GLU A 1 195 ? 4.404 15.169 26.352 1.00 64.87 195 GLU A O 1
ATOM 2758 N N . VAL A 1 196 ? 4.552 13.958 24.471 1.00 64.32 196 VAL A N 1
ATOM 2759 C CA . VAL A 1 196 ? 3.129 13.561 24.453 1.00 65.29 196 VAL A CA 1
ATOM 2760 C C . VAL A 1 196 ? 2.821 12.732 25.722 1.00 71.07 196 VAL A C 1
ATOM 2761 O O . VAL A 1 196 ? 1.824 12.987 26.386 1.00 72.45 196 VAL A O 1
ATOM 2774 N N . SER A 1 197 ? 3.692 11.759 26.065 1.00 67.83 197 SER A N 1
ATOM 2775 C CA . SER A 1 197 ? 3.514 10.908 27.255 1.00 67.07 197 SER A CA 1
ATOM 2776 C C . SER A 1 197 ? 3.569 11.691 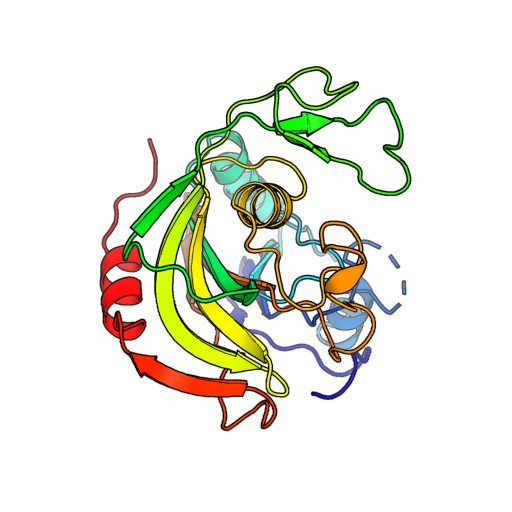28.590 1.00 69.13 197 SER A C 1
ATOM 2777 O O . SER A 1 197 ? 3.042 11.207 29.596 1.00 69.24 197 SER A O 1
ATOM 2785 N N . GLY A 1 198 ? 4.209 12.869 28.590 1.00 60.96 198 GLY A N 1
ATOM 2786 C CA . GLY A 1 198 ? 4.296 13.721 29.769 1.00 58.57 198 GLY A CA 1
ATOM 2787 C C . GLY A 1 198 ? 2.979 14.326 30.238 1.00 59.11 198 GLY A C 1
ATOM 2788 O O . GLY A 1 198 ? 2.904 14.750 31.394 1.00 56.81 198 GLY A O 1
ATOM 2792 N N . ARG A 1 199 ? 1.913 14.349 2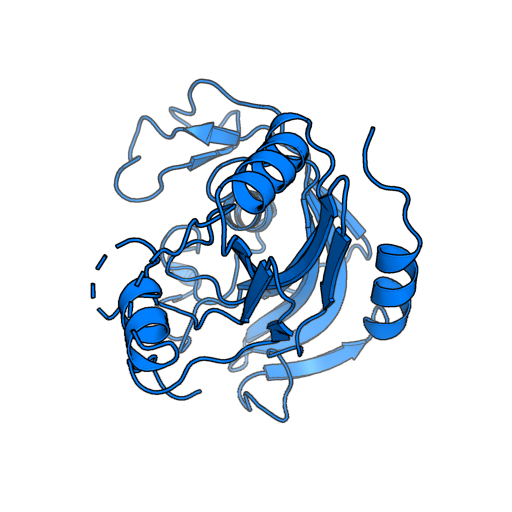9.360 1.00 53.47 199 ARG A N 1
ATOM 2793 C CA . ARG A 1 199 ? 0.606 14.921 29.644 1.00 52.05 199 ARG A CA 1
ATOM 2794 C C . ARG A 1 199 ? 0.795 16.317 30.284 1.00 52.05 199 ARG A C 1
ATOM 2795 O O . ARG A 1 199 ? 0.410 16.573 31.420 1.00 51.86 199 ARG A O 1
ATOM 2799 N N . GLU A 1 200 ? 1.423 17.210 29.516 1.00 44.75 200 GLU A N 1
ATOM 2800 C CA . GLU A 1 200 ? 1.759 18.565 29.974 1.00 42.15 200 GLU A CA 1
ATOM 2801 C C . GLU A 1 200 ? 0.574 19.482 29.981 1.00 44.25 200 GLU A C 1
ATOM 2802 O O . GLU A 1 200 ? 0.691 20.599 30.449 1.00 41.84 200 GLU A O 1
ATOM 2814 N N . ASP A 1 201 ? -0.577 19.007 29.513 1.00 44.52 201 ASP A N 1
ATOM 2815 C CA . ASP A 1 201 ? -1.833 19.706 29.629 1.00 45.84 201 ASP A CA 1
ATOM 2816 C C . ASP A 1 201 ? -2.372 19.655 31.082 1.00 49.65 201 ASP A C 1
ATOM 2817 O O . ASP A 1 201 ? -3.277 20.427 31.394 1.00 49.21 201 ASP A O 1
ATOM 2826 N N . ARG A 1 202 ? -1.846 18.764 31.969 1.00 44.14 202 ARG A N 1
ATOM 2827 C CA . ARG A 1 202 ? -2.412 18.601 33.309 1.00 44.78 202 ARG A CA 1
ATOM 2828 C C . ARG A 1 202 ? -1.860 19.608 34.340 1.00 45.41 202 ARG A C 1
ATOM 2829 O O . ARG A 1 202 ? -2.652 20.015 35.160 1.00 43.11 202 ARG A O 1
ATOM 2850 N N . PRO A 1 203 ? -0.574 20.063 34.364 1.00 41.30 203 PRO A N 1
ATOM 2851 C CA . PRO A 1 203 ? -0.174 21.066 35.370 1.00 40.11 203 PRO A CA 1
ATOM 2852 C C . PRO A 1 203 ? -0.840 22.427 35.145 1.00 44.25 203 PRO A C 1
ATOM 2853 O O . PRO A 1 203 ? -1.254 22.764 34.037 1.00 42.83 203 PRO A O 1
ATOM 2864 N N . PHE A 1 204 ? -0.992 23.191 36.227 1.00 40.87 204 PHE A N 1
ATOM 2865 C CA . PHE A 1 204 ? -1.700 24.468 36.155 1.00 41.71 204 PHE A CA 1
ATOM 2866 C C . PHE A 1 204 ? -0.910 25.512 35.408 1.00 44.02 204 PHE A C 1
ATOM 2867 O O . PHE A 1 204 ? -1.483 26.524 35.016 1.00 42.36 204 PHE A O 1
ATOM 2884 N N . ARG A 1 205 ? 0.411 25.296 35.230 1.00 38.61 205 ARG A N 1
ATOM 2885 C CA . ARG A 1 205 ? 1.285 26.250 34.553 1.00 38.91 205 ARG A CA 1
ATOM 2886 C C . ARG A 1 205 ? 2.519 25.568 34.057 1.00 40.50 205 ARG A C 1
ATOM 2887 O O . ARG A 1 205 ? 2.750 24.420 34.378 1.00 39.85 205 ARG A O 1
ATOM 2908 N N . MET A 1 206 ? 3.329 26.281 33.310 1.00 37.12 206 MET A N 1
ATOM 2909 C CA . MET A 1 206 ? 4.622 25.778 32.906 1.00 35.48 206 MET A CA 1
ATOM 2910 C C . MET A 1 206 ? 5.595 26.161 34.010 1.00 37.09 206 MET A C 1
ATOM 2911 O O . MET A 1 206 ? 5.623 27.320 34.407 1.00 34.74 206 MET A O 1
ATOM 2925 N N . MET A 1 207 ? 6.370 25.203 34.516 1.00 34.44 207 MET A N 1
ATOM 2926 C CA . MET A 1 207 ? 7.267 25.435 35.656 1.00 33.26 207 MET A CA 1
ATOM 2927 C C . MET A 1 207 ? 8.663 25.981 35.257 1.00 34.53 207 MET A C 1
ATOM 2928 O O . MET A 1 207 ? 9.681 25.344 35.491 1.00 32.17 207 MET A O 1
ATOM 2942 N N . LEU A 1 208 ? 8.693 27.201 34.739 1.00 31.83 208 LEU A N 1
ATOM 2943 C CA . LEU A 1 208 ? 9.913 27.919 34.394 1.00 32.61 208 LEU A CA 1
ATOM 2944 C C . LEU A 1 208 ? 9.704 29.319 34.902 1.00 37.08 208 LEU A C 1
ATOM 2945 O O . LEU A 1 208 ? 8.641 29.869 34.676 1.00 36.12 208 LEU A O 1
ATOM 2961 N N . HIS A 1 209 ? 10.694 29.865 35.643 1.00 33.09 209 HIS A N 1
ATOM 2962 C CA . HIS A 1 209 ? 10.605 31.135 36.314 1.00 32.30 209 HIS A CA 1
ATOM 2963 C C . HIS A 1 209 ? 11.931 31.879 36.205 1.00 35.58 209 HIS A C 1
ATOM 2964 O O . HIS A 1 209 ? 12.974 31.312 36.536 1.00 32.27 209 HIS A O 1
ATOM 2978 N N . ALA A 1 210 ? 11.895 33.117 35.750 1.00 32.84 210 ALA A N 1
ATOM 2979 C CA . ALA A 1 210 ? 13.108 33.949 35.649 1.00 32.02 210 ALA A CA 1
ATOM 2980 C C . ALA A 1 210 ? 13.352 34.482 37.040 1.00 36.91 210 ALA A C 1
ATOM 2981 O O . ALA A 1 210 ? 12.641 35.347 37.521 1.00 37.92 210 ALA A O 1
ATOM 2988 N N . PHE A 1 211 ? 14.359 33.946 37.689 1.00 33.88 211 PHE A N 1
ATOM 2989 C CA . PHE A 1 211 ? 14.635 34.156 39.101 1.00 34.59 211 PHE A CA 1
ATOM 2990 C C . PHE A 1 211 ? 15.609 35.272 39.395 1.00 34.91 211 PHE A C 1
ATOM 2991 O O . PHE A 1 211 ? 15.300 36.143 40.193 1.00 37.07 211 PHE A O 1
ATOM 3008 N N . TYR A 1 212 ? 16.763 35.275 38.748 1.00 32.20 212 TYR A N 1
ATOM 3009 C CA . TYR A 1 212 ? 17.835 36.205 39.011 1.00 32.45 212 TYR A CA 1
ATOM 3010 C C . TYR A 1 212 ? 18.097 37.027 37.760 1.00 34.50 212 TYR A C 1
ATOM 3011 O O . TYR A 1 212 ? 18.098 36.488 36.655 1.00 32.93 212 TYR A O 1
ATOM 3029 N N . LEU A 1 213 ? 18.259 38.327 37.927 1.00 31.66 213 LEU A N 1
ATOM 3030 C CA . LEU A 1 213 ? 18.537 39.215 36.799 1.00 33.36 213 LEU A CA 1
ATOM 3031 C C . LEU A 1 213 ? 19.466 40.331 37.265 1.00 36.64 213 LEU A C 1
ATOM 3032 O O . LEU A 1 213 ? 19.239 40.913 38.307 1.00 37.95 213 LEU A O 1
ATOM 3048 N N . ARG A 1 214 ? 20.557 40.556 36.554 1.00 31.68 214 ARG A N 1
ATOM 3049 C CA . ARG A 1 214 ? 21.509 41.605 36.875 1.00 31.23 214 ARG A CA 1
ATOM 3050 C C . ARG A 1 214 ? 21.826 42.332 35.592 1.00 37.67 214 ARG A C 1
ATOM 3051 O O . ARG A 1 214 ? 22.288 41.690 34.659 1.00 35.47 214 ARG A O 1
ATOM 3072 N N . ILE A 1 215 ? 21.567 43.669 35.543 1.00 36.75 215 ILE A N 1
ATOM 3073 C CA . ILE A 1 215 ? 21.779 44.505 34.370 1.00 37.15 215 ILE A CA 1
ATOM 3074 C C . ILE A 1 215 ? 22.748 45.625 34.848 1.00 41.99 215 ILE A C 1
ATOM 3075 O O . ILE A 1 215 ? 22.332 46.537 35.551 1.00 41.75 215 ILE A O 1
ATOM 3091 N N . PRO A 1 216 ? 24.049 45.481 34.564 1.00 41.08 216 PRO A N 1
ATOM 3092 C CA . PRO A 1 216 ? 25.039 46.434 35.094 1.00 42.54 216 PRO A CA 1
ATOM 3093 C C . PRO A 1 216 ? 25.128 47.697 34.250 1.00 49.38 216 PRO A C 1
ATOM 3094 O O . PRO A 1 216 ? 26.101 47.901 33.535 1.00 50.56 216 PRO A O 1
ATOM 3105 N N . THR A 1 217 ? 24.110 48.561 34.342 1.00 46.92 217 THR A N 1
ATOM 3106 C CA . THR A 1 217 ? 24.089 49.793 33.536 1.00 47.82 217 THR A CA 1
ATOM 3107 C C . THR A 1 217 ? 25.087 50.835 34.070 1.00 51.90 217 THR A C 1
ATOM 3108 O O . THR A 1 217 ? 25.525 50.767 35.213 1.00 47.94 217 THR A O 1
ATOM 3119 N N . ASP A 1 218 ? 25.402 51.812 33.229 1.00 53.45 218 ASP A N 1
ATOM 3120 C CA . ASP A 1 218 ? 26.346 52.900 33.563 1.00 55.87 218 ASP A CA 1
ATOM 3121 C C . ASP A 1 218 ? 25.979 53.633 34.870 1.00 61.44 218 ASP A C 1
ATOM 3122 O O . ASP A 1 218 ? 26.868 53.892 35.673 1.00 64.89 218 ASP A O 1
ATOM 3131 N N . THR A 1 219 ? 24.689 53.865 35.124 1.00 55.51 219 THR A N 1
ATOM 3132 C CA . THR A 1 219 ? 24.208 54.573 36.313 1.00 55.67 219 THR A CA 1
ATOM 3133 C C . THR A 1 219 ? 23.701 53.695 37.455 1.00 55.00 219 THR A C 1
ATOM 3134 O O . THR A 1 219 ? 23.584 54.177 38.581 1.00 53.54 219 THR A O 1
ATOM 3145 N N . GLU A 1 220 ? 23.307 52.442 37.175 1.00 49.35 220 GLU A N 1
ATOM 3146 C CA . GLU A 1 220 ? 22.648 51.635 38.180 1.00 47.03 220 GLU A CA 1
ATOM 3147 C C . GLU A 1 220 ? 22.808 50.153 37.904 1.00 46.38 220 GLU A C 1
ATOM 3148 O O . GLU A 1 220 ? 22.645 49.749 36.763 1.00 43.54 220 GLU A O 1
ATOM 3160 N N . CYS A 1 221 ? 23.111 49.346 38.916 1.00 44.21 221 CYS A N 1
ATOM 3161 C CA . CYS A 1 221 ? 23.189 47.893 38.724 1.00 43.86 221 CYS A CA 1
ATOM 3162 C C . CYS A 1 221 ? 21.866 47.356 39.169 1.00 46.81 221 CYS A C 1
ATOM 3163 O O . CYS A 1 221 ? 21.610 47.234 40.377 1.00 46.91 221 CYS A O 1
ATOM 3171 N N . VAL A 1 222 ? 20.985 47.097 38.188 1.00 41.18 222 VAL A N 1
ATOM 3172 C CA . VAL A 1 222 ? 19.646 46.576 38.448 1.00 40.29 222 VAL A CA 1
ATOM 3173 C C . VAL A 1 222 ? 19.840 45.120 38.750 1.00 45.85 222 VAL A C 1
ATOM 3174 O O . VAL A 1 222 ? 20.172 44.383 37.833 1.00 46.61 222 VAL A O 1
ATOM 3187 N N . GLU A 1 223 ? 19.690 44.704 40.023 1.00 39.97 223 GLU A N 1
ATOM 3188 C CA . GLU A 1 223 ? 19.919 43.316 40.381 1.00 38.83 223 GLU A CA 1
ATOM 3189 C C . GLU A 1 223 ? 18.770 42.793 41.213 1.00 42.00 223 GLU A C 1
ATOM 3190 O O . GLU A 1 223 ? 18.451 43.361 42.265 1.00 39.87 223 GLU A O 1
ATOM 3202 N N . VAL A 1 224 ? 18.117 41.730 40.755 1.00 38.92 224 VAL A N 1
ATOM 3203 C CA . VAL A 1 224 ? 17.001 41.217 41.521 1.00 38.80 224 VAL A CA 1
ATOM 3204 C C . VAL A 1 224 ? 17.097 39.725 41.592 1.00 41.23 224 VAL A C 1
ATOM 3205 O O . VAL A 1 224 ? 17.654 39.046 40.715 1.00 37.54 224 VAL A O 1
ATOM 3218 N N . CYS A 1 225 ? 16.579 39.240 42.704 1.00 39.80 225 CYS A N 1
ATO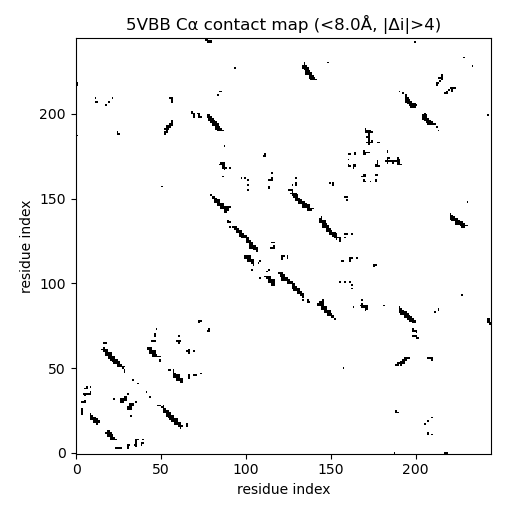M 3219 C CA . CYS A 1 225 ? 16.411 37.861 43.016 1.00 42.41 225 CYS A CA 1
ATOM 3220 C C . CYS A 1 225 ? 15.019 37.734 43.565 1.00 48.44 225 CYS A C 1
ATOM 3221 O O . CYS A 1 225 ? 14.770 38.095 44.713 1.00 49.51 225 CYS A O 1
ATOM 3229 N N . THR A 1 226 ? 14.090 37.332 42.702 1.00 43.05 226 THR A N 1
ATOM 3230 C CA . THR A 1 226 ? 12.693 37.252 43.052 1.00 43.57 226 THR A CA 1
ATOM 3231 C C . THR A 1 226 ? 12.404 36.096 44.011 1.00 47.70 226 THR A C 1
ATOM 3232 O O . THR A 1 226 ? 13.209 35.155 44.100 1.00 44.85 226 THR A O 1
ATOM 3243 N N . PRO A 1 227 ? 11.196 36.081 44.626 1.00 47.31 227 PRO A N 1
ATOM 3244 C CA . PRO A 1 227 ? 10.811 34.921 45.434 1.00 46.73 227 PRO A CA 1
ATOM 3245 C C . PRO A 1 227 ? 10.718 33.652 44.586 1.00 46.08 227 PRO A C 1
ATOM 3246 O O . PRO A 1 227 ? 10.434 33.703 43.387 1.00 45.30 227 PRO A O 1
ATOM 3257 N N . ASP A 1 228 ? 10.992 32.525 45.213 1.00 40.21 228 ASP A N 1
ATOM 3258 C CA . ASP A 1 228 ? 10.951 31.201 44.575 1.00 37.77 228 ASP A CA 1
ATOM 3259 C C . ASP A 1 228 ? 9.491 30.698 44.581 1.00 39.57 228 ASP A C 1
ATOM 3260 O O . ASP A 1 228 ? 8.954 30.475 45.663 1.00 39.71 228 ASP A O 1
ATOM 3269 N N . PRO A 1 229 ? 8.842 30.476 43.420 1.00 36.40 229 PRO A N 1
ATOM 3270 C CA . PRO A 1 229 ? 7.449 30.014 43.433 1.00 37.34 229 PRO A CA 1
ATOM 3271 C C . PRO A 1 229 ? 7.261 28.510 43.549 1.00 40.54 229 PRO A C 1
ATOM 3272 O O . PRO A 1 229 ? 6.133 28.056 43.730 1.00 39.76 229 PRO A O 1
ATOM 3283 N N . PHE A 1 230 ? 8.325 27.730 43.393 1.00 36.06 230 PHE A N 1
ATOM 3284 C CA . PHE A 1 230 ? 8.246 26.268 43.353 1.00 36.36 230 PHE A CA 1
ATOM 3285 C C . PHE A 1 230 ? 8.564 25.711 44.707 1.00 40.28 230 PHE A C 1
ATOM 3286 O O . PHE A 1 230 ? 9.560 25.038 44.897 1.00 39.71 230 PHE A O 1
ATOM 3303 N N . LEU A 1 231 ? 7.659 25.991 45.656 1.00 40.14 231 LEU A N 1
ATOM 3304 C CA . LEU A 1 231 ? 7.779 25.556 47.038 1.00 41.86 231 LEU A CA 1
ATOM 3305 C C . LEU A 1 231 ? 6.548 24.764 47.451 1.00 43.29 231 LEU A C 1
ATOM 3306 O O . LEU A 1 231 ? 5.446 25.163 47.099 1.00 43.15 231 LEU A O 1
ATOM 3322 N N . PRO A 1 232 ? 6.683 23.736 48.295 1.00 41.54 232 PRO A N 1
ATOM 3323 C CA . PRO A 1 232 ? 5.472 23.041 48.797 1.00 43.97 232 PRO A CA 1
ATOM 3324 C C . PRO A 1 232 ? 4.456 23.959 49.506 1.00 50.40 232 PRO A C 1
ATOM 3325 O O . PRO A 1 232 ? 3.257 23.670 49.439 1.00 51.71 232 PRO A O 1
ATOM 3336 N N . SER A 1 233 ? 4.898 25.083 50.139 1.00 45.86 233 SER A N 1
ATOM 3337 C CA . SER A 1 233 ? 3.977 26.011 50.821 1.00 46.77 233 SER A CA 1
ATOM 3338 C C . SER A 1 233 ? 3.102 26.772 49.832 1.00 49.61 233 SER A C 1
ATOM 3339 O O . SER A 1 233 ? 2.084 27.316 50.229 1.00 49.44 233 SER A O 1
ATOM 3347 N N . LEU A 1 234 ? 3.465 26.803 48.551 1.00 45.81 234 LEU A N 1
ATOM 3348 C CA . LEU A 1 234 ? 2.686 27.524 47.548 1.00 46.24 234 LEU A CA 1
ATOM 3349 C C . LEU A 1 234 ? 1.954 26.588 46.601 1.00 51.65 234 LEU A C 1
ATOM 3350 O O . LEU A 1 234 ? 0.815 26.888 46.219 1.00 53.42 234 LEU A O 1
ATOM 3366 N N . ASP A 1 235 ? 2.587 25.481 46.210 1.00 45.44 235 ASP A N 1
ATOM 3367 C CA . ASP A 1 235 ? 2.009 24.474 45.325 1.00 43.99 235 ASP A CA 1
ATOM 3368 C C . ASP A 1 235 ? 2.128 23.142 46.025 1.00 46.13 235 ASP A C 1
ATOM 3369 O O . ASP A 1 235 ? 3.203 22.540 46.062 1.00 45.22 235 ASP A O 1
ATOM 3378 N N . ALA A 1 236 ? 0.996 22.637 46.518 1.00 42.10 236 ALA A N 1
ATOM 3379 C CA . ALA A 1 236 ? 0.967 21.404 47.270 1.00 41.51 236 ALA A CA 1
ATOM 3380 C C . ALA A 1 236 ? 1.145 20.150 46.393 1.00 44.34 236 ALA A C 1
ATOM 3381 O O . ALA A 1 236 ? 1.361 19.089 46.952 1.00 44.96 236 ALA A O 1
ATOM 3388 N N . CYS A 1 237 ? 1.130 20.268 45.050 1.00 40.51 237 CYS A N 1
ATOM 3389 C CA . CYS A 1 237 ? 1.466 19.141 44.180 1.00 41.25 237 CYS A CA 1
ATOM 3390 C C . CYS A 1 237 ? 2.994 18.894 44.190 1.00 45.33 237 CYS A C 1
ATOM 3391 O O . CYS A 1 237 ? 3.421 17.813 43.809 1.00 43.77 237 CYS A O 1
ATOM 3399 N N . TRP A 1 238 ? 3.805 19.894 44.574 1.00 42.69 238 TRP A N 1
ATOM 3400 C CA . TRP A 1 238 ? 5.259 19.750 44.611 1.00 40.42 238 TRP A CA 1
ATOM 3401 C C . TRP A 1 238 ? 5.647 19.191 45.973 1.00 44.29 238 TRP A C 1
ATOM 3402 O O . TRP A 1 238 ? 5.422 19.840 46.999 1.00 39.92 238 TRP A O 1
ATOM 3423 N N . SER A 1 239 ? 6.248 17.993 45.956 1.00 42.63 239 SER A N 1
ATOM 3424 C CA . SER A 1 239 ? 6.689 17.275 47.139 1.00 43.58 239 SER A CA 1
ATOM 3425 C C . SER A 1 239 ? 8.194 16.953 47.046 1.00 45.94 239 SER A C 1
ATOM 3426 O O . SER A 1 239 ? 8.590 15.887 46.550 1.00 45.15 239 SER A O 1
ATOM 3434 N N . PRO A 1 240 ? 9.048 17.866 47.529 1.00 42.80 240 PRO A N 1
ATOM 3435 C CA . PRO A 1 240 ? 10.499 17.581 47.513 1.00 43.98 240 PRO A CA 1
ATOM 3436 C C . PRO A 1 240 ? 10.853 16.451 48.464 1.00 50.83 240 PRO A C 1
ATOM 3437 O O . PRO A 1 240 ? 10.301 16.424 49.556 1.00 49.81 240 PRO A O 1
ATOM 3448 N N . HIS A 1 241 ? 11.715 15.497 48.039 1.00 51.73 241 HIS A N 1
ATOM 3449 C CA . HIS A 1 241 ? 12.140 14.386 48.911 1.00 53.72 241 HIS A CA 1
ATOM 3450 C C . HIS A 1 241 ? 13.655 14.358 49.159 1.00 57.73 241 HIS A C 1
ATOM 3451 O O . HIS A 1 241 ? 14.042 13.941 50.252 1.00 59.92 241 HIS A O 1
ATOM 3465 N N . THR A 1 242 ? 14.503 14.737 48.180 1.00 50.56 242 THR A N 1
ATOM 3466 C CA . THR A 1 242 ? 15.969 14.704 48.370 1.00 49.89 242 THR A CA 1
ATOM 3467 C C . THR A 1 242 ? 16.583 16.049 48.034 1.00 51.56 242 THR A C 1
ATOM 3468 O O . THR A 1 242 ? 16.370 16.560 46.938 1.00 49.34 242 THR A O 1
ATOM 3479 N N . LEU A 1 243 ? 17.373 16.594 48.952 1.00 49.51 243 LEU A N 1
ATOM 3480 C CA . LEU A 1 243 ? 18.080 17.844 48.722 1.00 49.43 243 LEU A CA 1
ATOM 3481 C C . LEU A 1 243 ? 19.450 17.548 48.156 1.00 51.66 243 LEU A C 1
ATOM 3482 O O . LEU A 1 243 ? 20.213 16.833 48.792 1.00 52.79 243 LEU A O 1
ATOM 3498 N N . LEU A 1 244 ? 19.770 18.095 46.975 1.00 45.48 244 LEU A N 1
ATOM 3499 C CA . LEU A 1 244 ? 21.099 17.964 46.399 1.00 45.77 244 LEU A CA 1
ATOM 3500 C C . LEU A 1 244 ? 21.906 19.221 46.710 1.00 51.33 244 LEU A C 1
ATOM 3501 O O . LEU A 1 244 ? 23.028 19.116 47.226 1.00 53.35 244 LEU A O 1
ATOM 3517 N N . GLN A 1 245 ? 21.364 20.408 46.396 1.00 45.75 245 GLN A N 1
ATOM 3518 C CA . GLN A 1 245 ? 22.116 21.656 46.600 1.00 44.94 245 GLN A CA 1
ATOM 3519 C C . GLN A 1 245 ? 21.247 22.737 47.190 1.00 47.50 245 GLN A C 1
ATOM 3520 O O . GLN A 1 245 ? 20.038 22.739 47.009 1.00 48.48 245 GLN A O 1
ATOM 3534 N N . SER A 1 246 ? 21.889 23.674 47.877 1.00 44.67 246 SER A N 1
ATOM 3535 C CA . SER A 1 246 ? 21.228 24.791 48.539 1.00 44.94 246 SER A CA 1
ATOM 3536 C C . SER A 1 246 ? 21.041 25.957 47.558 1.00 46.59 246 SER A C 1
ATOM 3537 O O . SER A 1 246 ? 22.030 26.500 47.076 1.00 43.06 246 SER A O 1
ATOM 3545 N N . LEU A 1 247 ? 19.802 26.415 47.366 1.00 43.39 247 LEU A N 1
ATOM 3546 C CA . LEU A 1 247 ? 19.553 27.574 46.512 1.00 41.84 247 LEU A CA 1
ATOM 3547 C C . LEU A 1 247 ? 20.092 28.864 47.115 1.00 44.96 247 LEU A C 1
ATOM 3548 O O . LEU A 1 247 ? 20.543 29.717 46.356 1.00 41.55 247 LEU A O 1
ATOM 3564 N N . ASP A 1 248 ? 20.032 29.035 48.455 1.00 44.25 248 ASP A N 1
ATOM 3565 C CA . ASP A 1 248 ? 20.561 30.244 49.103 1.00 45.15 248 ASP A CA 1
ATOM 3566 C C . ASP A 1 248 ? 22.038 30.390 48.797 1.00 45.75 248 ASP A C 1
ATOM 3567 O O . ASP A 1 248 ? 22.491 31.476 48.442 1.00 43.63 248 ASP A O 1
ATOM 3576 N N . GLN A 1 249 ? 22.806 29.286 48.949 1.00 39.19 249 GLN A N 1
ATOM 3577 C CA . GLN A 1 249 ? 24.217 29.297 48.655 1.00 38.45 249 GLN A CA 1
ATOM 3578 C C . GLN A 1 249 ? 24.504 29.577 47.188 1.00 39.83 249 GLN A C 1
ATOM 3579 O O . GLN A 1 249 ? 25.453 30.307 46.881 1.00 40.38 249 GLN A O 1
ATOM 3593 N N . LEU A 1 250 ? 23.707 28.988 46.275 1.00 36.10 250 LEU A N 1
ATOM 3594 C CA . LEU A 1 250 ? 23.908 29.233 44.854 1.00 37.15 250 LEU A CA 1
ATOM 3595 C C . LEU A 1 250 ? 23.585 30.669 44.512 1.00 40.23 250 LEU A C 1
ATOM 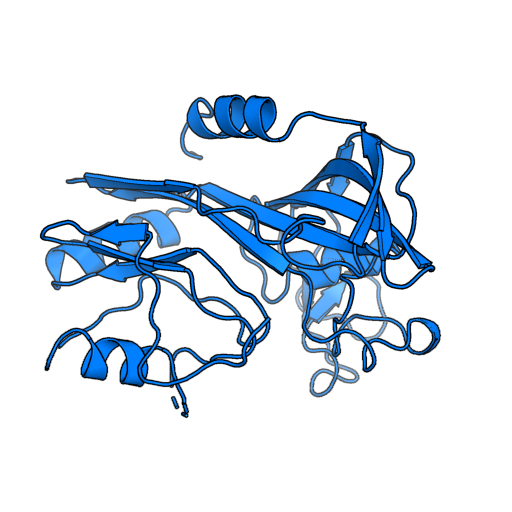3596 O O . LEU A 1 250 ? 24.260 31.225 43.663 1.00 39.66 250 LEU A O 1
ATOM 3612 N N . VAL A 1 251 ? 22.637 31.315 45.228 1.00 38.06 251 VAL A N 1
ATOM 3613 C CA . VAL A 1 251 ? 22.335 32.739 44.973 1.00 36.67 251 VAL A CA 1
ATOM 3614 C C . VAL A 1 251 ? 23.505 33.591 45.421 1.00 39.38 251 VAL A C 1
ATOM 3615 O O . VAL A 1 251 ? 23.865 34.528 44.720 1.00 37.26 251 VAL A O 1
ATOM 3628 N N . GLN A 1 252 ? 24.136 33.253 46.554 1.00 36.85 252 GLN A N 1
ATOM 3629 C CA . GLN A 1 252 ? 25.364 33.956 46.960 1.00 36.70 252 GLN A CA 1
ATOM 3630 C C . GLN A 1 252 ? 26.476 33.795 45.891 1.00 38.27 252 GLN A C 1
ATOM 3631 O O . GLN A 1 252 ? 27.199 34.737 45.610 1.00 35.61 252 GLN A O 1
ATOM 3645 N N . ALA A 1 253 ? 26.584 32.628 45.247 1.00 36.31 253 ALA A N 1
ATOM 3646 C CA . ALA A 1 253 ? 27.593 32.458 44.191 1.00 34.67 253 ALA A CA 1
ATOM 3647 C C . ALA A 1 253 ? 27.231 33.257 42.935 1.00 39.38 253 ALA A C 1
ATOM 3648 O O . ALA A 1 253 ? 28.105 33.881 42.326 1.00 39.53 253 ALA A O 1
ATOM 3655 N N . LEU A 1 254 ? 25.951 33.308 42.596 1.00 38.20 254 LEU A N 1
ATOM 3656 C CA . LEU A 1 254 ? 25.479 34.105 41.457 1.00 39.16 254 LEU A CA 1
ATOM 3657 C C . LEU A 1 254 ? 25.816 35.554 41.639 1.00 40.95 254 LEU A C 1
ATOM 3658 O O . LEU A 1 254 ? 26.376 36.158 40.745 1.00 41.40 254 LEU A O 1
ATOM 3674 N N . ARG A 1 255 ? 25.503 36.100 42.812 1.00 38.30 255 ARG A N 1
ATOM 3675 C CA . ARG A 1 255 ? 25.714 37.530 43.147 1.00 38.81 255 ARG A CA 1
ATOM 3676 C C . ARG A 1 255 ? 27.164 37.929 43.060 1.00 43.80 255 ARG A C 1
ATOM 3677 O O . ARG A 1 255 ? 27.474 39.034 42.582 1.00 44.11 255 ARG A O 1
ATOM 3698 N N . ALA A 1 256 ? 28.069 37.014 43.481 1.00 39.61 256 ALA A N 1
ATOM 3699 C CA . ALA A 1 256 ? 29.524 37.252 43.469 1.00 39.43 256 ALA A CA 1
ATOM 3700 C C . ALA A 1 256 ? 30.182 36.995 42.135 1.00 45.37 256 ALA A C 1
ATOM 3701 O O . ALA A 1 256 ? 31.349 37.376 41.973 1.00 45.00 256 ALA A O 1
ATOM 3708 N N . THR A 1 257 ? 29.478 36.393 41.172 1.00 40.30 257 THR A N 1
ATOM 3709 C CA . THR A 1 257 ? 30.089 36.127 39.868 1.00 40.23 257 THR A CA 1
ATOM 3710 C C . THR A 1 257 ? 30.315 37.414 39.082 1.00 45.62 257 THR A C 1
ATOM 3711 O O . THR A 1 257 ? 29.409 38.221 38.977 1.00 43.64 257 THR A O 1
ATOM 3722 N N . PRO A 1 258 ? 31.504 37.630 38.487 1.00 46.34 258 PRO A N 1
ATOM 3723 C CA . PRO A 1 258 ? 31.704 38.851 37.687 1.00 46.45 258 PRO A CA 1
ATOM 3724 C C . PRO A 1 258 ? 30.726 38.970 36.506 1.00 46.85 258 PRO A C 1
ATOM 3725 O O . PRO A 1 258 ? 30.220 37.959 36.009 1.00 42.08 258 PRO A O 1
ATOM 3736 N N . ASP A 1 259 ? 30.475 40.196 36.035 1.00 47.46 259 ASP A N 1
ATOM 3737 C CA . ASP A 1 259 ? 29.600 40.374 34.861 1.00 48.86 259 ASP A CA 1
ATOM 3738 C C . ASP A 1 259 ? 30.300 39.714 33.663 1.00 56.56 259 ASP A C 1
ATOM 3739 O O . ASP A 1 259 ? 31.525 39.719 33.644 1.00 54.45 259 ASP A O 1
ATOM 3748 N N . PRO A 1 260 ? 29.586 39.114 32.688 1.00 57.32 260 PRO A N 1
ATOM 3749 C CA . PRO A 1 260 ? 30.282 38.490 31.549 1.00 59.80 260 PRO A CA 1
ATOM 3750 C C . PRO A 1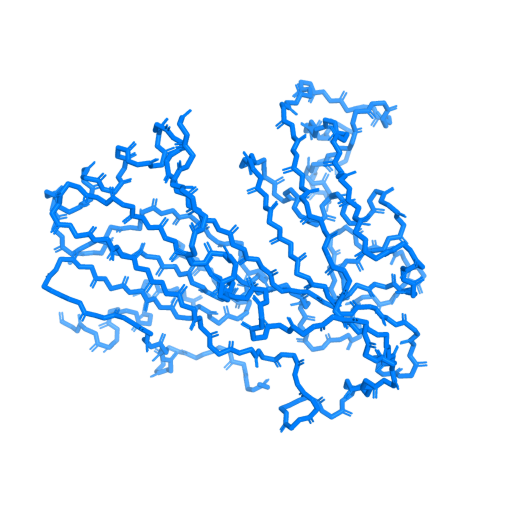 260 ? 30.990 39.501 30.655 1.00 70.15 260 PRO A C 1
ATOM 3751 O O . PRO A 1 260 ? 30.429 40.559 30.394 1.00 71.27 260 PRO A O 1
ATOM 3762 N N . ASP A 1 261 ? 32.231 39.193 30.224 1.00 70.52 261 ASP A N 1
ATOM 3763 C CA . ASP A 1 261 ? 33.019 40.078 29.352 1.00 80.24 261 ASP A CA 1
ATOM 3764 C C . ASP A 1 261 ? 32.439 40.037 27.923 1.00 107.53 261 ASP A C 1
ATOM 3765 O O . ASP A 1 261 ? 32.840 39.159 27.126 1.00 111.95 261 ASP A O 1
#

Nearest PDB structures (foldseek):
  5vbb-assembly1_A  TM=1.004E+00  e=1.614E-52  Homo sapiens
  2i82-assembly2_B  TM=8.366E-01  e=2.188E-18  Escherichia coli
  1v9k-assembly2_B  TM=7.981E-01  e=2.992E-15  Escherichia coli
  1xpi-assembly2_B  TM=7.909E-01  e=2.267E-15  Escherichia coli
  5uba-assembly1_A  TM=6.914E-01  e=4.666E-15  Homo sapiens

InterPro domains:
  IPR006145 Pseudouridine synthase, RsuA/RluA-like [PF00849] (17-182)
  IPR006145 Pseudouridine synthase, RsuA/RluA-like [cd02869] (18-215)
  IPR020103 Pseudouridine synthase, catalytic domain superfamily [SSF55120] (6-227)
  IPR050188 RluA Pseudouridine Synthase [PTHR21600] (10-229)